Protein AF-K1PLL0-F1 (afdb_monomer)

InterPro domains:
  IPR035234 IgGFc-binding protein, N-terminal [PF17517] (2-179)

Solvent-accessible surface area (backbone atoms only — not comparable to full-atom values): 10569 Å² total; per-residue (Å²): 135,82,80,75,82,78,57,79,90,69,37,34,38,43,35,74,40,73,36,57,82,96,38,79,43,39,34,34,38,44,36,22,78,40,69,31,51,34,42,38,34,43,94,90,48,75,50,77,45,80,38,49,60,70,31,69,48,78,43,78,54,54,70,75,55,52,34,36,40,40,36,81,47,52,31,47,44,32,40,38,37,54,64,51,16,58,29,58,23,58,52,65,26,70,90,62,33,41,33,64,40,62,49,72,46,66,78,94,48,83,42,35,36,45,34,38,41,30,44,52,92,49,52,87,39,28,21,48,71,88,37,54,50,85,82,49,64,63,81,42,76,49,76,49,74,59,95,90,44,52,31,34,36,40,30,29,63,52,74,73,45,77,45,42,39,35,32,78,79,62,53,52,29,40,46,40,38,36,35,30,31,93,78,36,35,47,41,40,30,44,77,66,70,62,136

pLDDT: mean 92.26, std 8.93, range [39.53, 98.44]

Mean predicted aligned error: 4.04 Å

Secondary structure (DSSP, 8-state):
--PPPPPGGG-EEEEEEE--TT--SEEEEEEESSSEEEEEEETTEEEEEEEPTTEEEEEEPPSSSEEEEEEEEEEEEEEEE-SSS-EEEEPPPGGG-BSEEEEEPPTT-SEEEEEEEEEGGGGGGEEETTEEGGGS-EEEEEEEEETTEEEEEEEEEE-SSEEEEEETT---BEEEEEEEETTEEEEEEGGGS--

Structure (mmCIF, N/CA/C/O backbone):
data_AF-K1PLL0-F1
#
_entry.id   AF-K1PLL0-F1
#
loop_
_atom_site.group_PDB
_atom_site.id
_atom_site.type_symbol
_atom_site.label_atom_id
_atom_site.label_alt_id
_atom_site.label_comp_id
_atom_site.label_asym_id
_atom_site.label_entity_id
_atom_site.label_seq_id
_atom_site.pdbx_PDB_ins_code
_atom_site.Cartn_x
_atom_site.Cartn_y
_atom_site.Cartn_z
_atom_site.occupancy
_atom_site.B_iso_or_equiv
_atom_site.auth_seq_id
_atom_site.auth_comp_id
_atom_site.auth_asym_id
_atom_site.auth_atom_id
_atom_site.pdbx_PDB_model_num
ATOM 1 N N . MET A 1 1 ? -3.359 -18.302 3.551 1.00 51.09 1 MET A N 1
ATOM 2 C CA . MET A 1 1 ? -3.909 -17.529 2.417 1.00 51.09 1 MET A CA 1
ATOM 3 C C . MET A 1 1 ? -2.894 -17.582 1.287 1.00 51.09 1 MET A C 1
ATOM 5 O O . MET A 1 1 ? -1.717 -17.411 1.572 1.00 51.09 1 MET A O 1
ATOM 9 N N . VAL A 1 2 ? -3.304 -17.883 0.054 1.00 51.06 2 VAL A N 1
ATOM 10 C CA . VAL A 1 2 ? -2.404 -17.880 -1.112 1.00 51.06 2 VAL A CA 1
ATOM 11 C C . VAL A 1 2 ? -2.637 -16.570 -1.855 1.00 51.06 2 VAL A C 1
ATOM 13 O O . VAL A 1 2 ? -3.696 -16.399 -2.448 1.00 51.06 2 VAL A O 1
ATOM 16 N N . SER A 1 3 ? -1.688 -15.634 -1.794 1.00 55.72 3 SER A N 1
ATOM 17 C CA . SER A 1 3 ? -1.730 -14.437 -2.641 1.00 55.72 3 SER A CA 1
ATOM 18 C C . SER A 1 3 ? -1.252 -14.828 -4.035 1.00 55.72 3 SER A C 1
ATOM 20 O O . SER A 1 3 ? -0.115 -15.274 -4.190 1.00 55.72 3 SER A O 1
ATOM 22 N N . GLN A 1 4 ? -2.106 -14.685 -5.046 1.00 70.12 4 GLN A N 1
ATOM 23 C CA . GLN A 1 4 ? -1.700 -14.860 -6.441 1.00 70.12 4 GLN A CA 1
ATOM 24 C C . GLN A 1 4 ? -1.120 -13.552 -6.982 1.00 70.12 4 GLN A C 1
ATOM 26 O O . GLN A 1 4 ? -1.553 -12.465 -6.599 1.00 70.12 4 GLN A O 1
ATOM 31 N N . LEU A 1 5 ? -0.125 -13.653 -7.865 1.00 83.12 5 LEU A N 1
ATOM 32 C CA . LEU A 1 5 ? 0.350 -12.494 -8.613 1.00 83.12 5 LEU A CA 1
ATOM 33 C C . LEU A 1 5 ? -0.717 -12.106 -9.645 1.00 83.12 5 LEU A C 1
ATOM 35 O O . LEU A 1 5 ? -1.241 -12.999 -10.318 1.00 83.12 5 LEU A O 1
ATOM 39 N N . PRO A 1 6 ? -1.037 -10.809 -9.798 1.00 84.81 6 PRO A N 1
ATOM 40 C CA . PRO A 1 6 ? -1.990 -10.386 -10.810 1.00 84.81 6 PRO A CA 1
ATOM 41 C C . PRO A 1 6 ? -1.483 -10.756 -12.217 1.00 84.81 6 PRO A C 1
ATOM 43 O O . PRO A 1 6 ? -0.275 -10.723 -12.469 1.00 84.81 6 PRO A O 1
ATOM 46 N N . PRO A 1 7 ? -2.371 -11.092 -13.164 1.00 88.81 7 PRO A N 1
ATOM 47 C CA . PRO A 1 7 ? -2.004 -11.194 -14.571 1.00 88.81 7 PRO A CA 1
ATOM 48 C C . PRO A 1 7 ? -1.527 -9.840 -15.130 1.00 88.81 7 PRO A C 1
ATOM 50 O O . PRO A 1 7 ? -1.892 -8.775 -14.635 1.00 88.81 7 PRO A O 1
ATOM 53 N N . ILE A 1 8 ? -0.736 -9.869 -16.211 1.00 89.19 8 ILE A N 1
ATOM 54 C CA . ILE A 1 8 ? -0.123 -8.668 -16.822 1.00 89.19 8 ILE A CA 1
ATOM 55 C C . ILE A 1 8 ? -1.163 -7.601 -17.199 1.00 89.19 8 ILE A C 1
ATOM 57 O O . ILE A 1 8 ? -0.888 -6.409 -17.098 1.00 89.19 8 ILE A O 1
ATOM 61 N N . ASN A 1 9 ? -2.363 -8.007 -17.621 1.00 89.56 9 ASN A N 1
ATOM 62 C CA . ASN A 1 9 ? -3.446 -7.084 -17.981 1.00 89.56 9 ASN A CA 1
ATOM 63 C C . ASN A 1 9 ? -4.037 -6.324 -16.780 1.00 89.56 9 ASN A C 1
ATOM 65 O O . ASN A 1 9 ? -4.780 -5.372 -16.990 1.00 89.56 9 ASN A O 1
ATOM 69 N N . GLN A 1 10 ? -3.720 -6.735 -15.552 1.00 89.75 10 GLN A N 1
ATOM 70 C CA . GLN A 1 10 ? -4.094 -6.031 -14.331 1.00 89.75 10 GLN A CA 1
ATOM 71 C C . GLN A 1 10 ? -2.968 -5.142 -13.800 1.00 89.75 10 GLN A C 1
ATOM 73 O O . GLN A 1 10 ? -3.205 -4.400 -12.855 1.00 89.75 10 GLN A O 1
ATOM 78 N N . PHE A 1 11 ? -1.757 -5.182 -14.364 1.00 95.00 11 PHE A N 1
ATOM 79 C CA . PHE A 1 11 ? -0.679 -4.281 -13.951 1.00 95.00 11 PHE A CA 1
ATOM 80 C C . PHE A 1 11 ? -1.080 -2.818 -14.167 1.00 95.00 11 PHE A C 1
ATOM 82 O O . PHE A 1 11 ? -1.823 -2.492 -15.091 1.00 95.00 11 PHE A O 1
ATOM 89 N N . ASP A 1 12 ? -0.552 -1.931 -13.331 1.00 96.94 12 ASP A N 1
ATOM 90 C CA . ASP A 1 12 ? -0.847 -0.503 -13.378 1.00 96.94 12 ASP A CA 1
ATOM 91 C C . ASP A 1 12 ? 0.407 0.325 -13.695 1.00 96.94 12 ASP A C 1
ATOM 93 O O . ASP A 1 12 ? 1.540 -0.161 -13.717 1.00 96.94 12 ASP A O 1
ATOM 97 N N . HIS A 1 13 ? 0.190 1.606 -13.954 1.00 97.62 13 HIS A N 1
ATOM 98 C CA . HIS A 1 13 ? 1.210 2.588 -14.278 1.00 97.62 13 HIS A CA 1
ATOM 99 C C . HIS A 1 13 ? 1.650 3.403 -13.072 1.00 97.62 13 HIS A C 1
ATOM 101 O O . HIS A 1 13 ? 2.743 3.973 -13.097 1.00 97.62 13 HIS A O 1
ATOM 107 N N . LYS A 1 14 ? 0.782 3.536 -12.062 1.00 98.25 14 LYS A N 1
ATOM 108 C CA . LYS A 1 14 ? 0.956 4.478 -10.957 1.00 98.25 14 LYS A CA 1
ATOM 109 C C . LYS A 1 14 ? 0.692 3.800 -9.622 1.00 98.25 14 LYS A C 1
ATOM 111 O O . LYS A 1 14 ? -0.361 3.205 -9.417 1.00 98.25 14 LYS A O 1
ATOM 116 N N . TYR A 1 15 ? 1.632 3.974 -8.704 1.00 97.81 15 TYR A N 1
ATOM 117 C CA . TYR A 1 15 ? 1.591 3.368 -7.379 1.00 97.81 15 TYR A CA 1
ATOM 118 C C . TYR A 1 15 ? 1.931 4.400 -6.315 1.00 97.81 15 TYR A C 1
ATOM 120 O O . TYR A 1 15 ? 2.818 5.237 -6.512 1.00 97.81 15 TYR A O 1
ATOM 128 N N . ILE A 1 16 ? 1.252 4.294 -5.177 1.00 97.12 16 ILE A N 1
ATOM 129 C CA . ILE A 1 16 ? 1.629 4.945 -3.925 1.00 97.12 16 ILE A CA 1
ATOM 130 C C . ILE A 1 16 ? 2.024 3.821 -2.977 1.00 97.12 16 ILE A C 1
ATOM 132 O O . ILE A 1 16 ? 1.225 2.935 -2.693 1.00 97.12 16 ILE A O 1
ATOM 136 N N . ILE A 1 17 ? 3.265 3.841 -2.515 1.00 95.50 17 ILE A N 1
ATOM 137 C CA . ILE A 1 17 ? 3.821 2.803 -1.656 1.00 95.50 17 ILE A CA 1
ATOM 138 C C . ILE A 1 17 ? 4.035 3.430 -0.279 1.00 95.50 17 ILE A C 1
ATOM 140 O O . ILE A 1 17 ? 4.857 4.346 -0.158 1.00 95.50 17 ILE A O 1
ATOM 144 N N . PRO A 1 18 ? 3.295 2.987 0.746 1.00 92.75 18 PRO A N 1
ATOM 145 C CA . PRO A 1 18 ? 3.467 3.486 2.099 1.00 92.75 18 PRO A CA 1
ATOM 146 C C . PRO A 1 18 ? 4.780 2.974 2.696 1.00 92.75 18 PRO A C 1
ATOM 148 O O . PRO A 1 18 ? 5.283 1.920 2.298 1.00 92.75 18 PRO A O 1
ATOM 151 N N . SER A 1 19 ? 5.312 3.675 3.696 1.00 88.12 19 SER A N 1
ATOM 152 C CA . SER A 1 19 ? 6.291 3.055 4.582 1.00 88.12 19 SER A CA 1
ATOM 153 C C . SER A 1 19 ? 5.605 1.945 5.388 1.00 88.12 19 SER A C 1
ATOM 155 O O . SER A 1 19 ? 4.528 2.124 5.965 1.00 88.12 19 SER A O 1
ATOM 157 N N . PHE A 1 20 ? 6.218 0.763 5.431 1.00 88.50 20 PHE A N 1
ATOM 158 C CA . PHE A 1 20 ? 5.765 -0.280 6.345 1.00 88.50 20 PHE A CA 1
ATOM 159 C C . PHE A 1 20 ? 6.220 0.104 7.754 1.00 88.50 20 PHE A C 1
ATOM 161 O O . PHE A 1 20 ? 7.396 0.001 8.093 1.00 88.50 20 PHE A O 1
ATOM 168 N N . TYR A 1 21 ? 5.287 0.610 8.561 1.00 89.06 21 TYR A N 1
ATOM 169 C CA . TYR A 1 21 ? 5.546 1.087 9.919 1.00 89.06 21 TYR A CA 1
ATOM 170 C C . TYR A 1 21 ? 6.345 0.063 10.737 1.00 89.06 21 TYR A C 1
ATOM 172 O O . TYR A 1 21 ? 6.023 -1.126 10.728 1.00 89.06 21 TYR A O 1
ATOM 180 N N . LYS A 1 22 ? 7.383 0.547 11.435 1.00 86.19 22 LYS A N 1
ATOM 181 C CA . LYS A 1 22 ? 8.374 -0.234 12.204 1.00 86.19 22 LYS A CA 1
ATOM 182 C C . LYS A 1 22 ? 9.219 -1.232 11.404 1.00 86.19 22 LYS A C 1
ATOM 184 O O . LYS A 1 22 ? 10.077 -1.879 12.000 1.00 86.19 22 LYS A O 1
ATOM 189 N N . ASN A 1 23 ? 9.066 -1.307 10.083 1.00 83.19 23 ASN A N 1
ATOM 190 C CA . ASN A 1 23 ? 9.973 -2.067 9.238 1.00 83.19 23 ASN A CA 1
ATOM 191 C C . ASN A 1 23 ? 11.085 -1.178 8.676 1.00 83.19 23 ASN A C 1
ATOM 193 O O . ASN A 1 23 ? 10.850 -0.268 7.882 1.00 83.19 23 ASN A O 1
ATOM 197 N N . THR A 1 24 ? 12.318 -1.459 9.088 1.00 79.44 24 THR A N 1
ATOM 198 C CA . THR A 1 24 ? 13.510 -0.668 8.747 1.00 79.44 24 THR A CA 1
ATOM 199 C C . THR A 1 24 ? 14.251 -1.201 7.523 1.00 79.44 24 THR A C 1
ATOM 201 O O . THR A 1 24 ? 14.993 -0.455 6.890 1.00 79.44 24 THR A O 1
ATOM 204 N N . ALA A 1 25 ? 14.024 -2.464 7.156 1.00 81.88 25 ALA A N 1
ATOM 205 C CA . ALA A 1 25 ? 14.611 -3.105 5.985 1.00 81.88 25 ALA A CA 1
ATOM 206 C C . ALA A 1 25 ? 13.502 -3.466 4.993 1.00 81.88 25 ALA A C 1
ATOM 208 O O . ALA A 1 25 ? 12.957 -4.571 5.034 1.00 81.88 25 ALA A O 1
ATOM 209 N N . THR A 1 26 ? 13.157 -2.507 4.132 1.00 88.44 26 THR A N 1
ATOM 210 C CA . THR A 1 26 ? 12.108 -2.662 3.121 1.00 88.44 26 THR A CA 1
ATOM 211 C C . THR A 1 26 ? 12.619 -2.222 1.754 1.00 88.44 26 THR A C 1
ATOM 213 O O . THR A 1 26 ? 13.209 -1.149 1.612 1.00 88.44 26 THR A O 1
ATOM 216 N N . PHE A 1 27 ? 12.349 -3.025 0.729 1.00 92.75 27 PHE A N 1
ATOM 217 C CA . PHE A 1 27 ? 12.545 -2.630 -0.663 1.00 92.75 27 PHE A CA 1
ATOM 218 C C . PHE A 1 27 ? 11.315 -2.976 -1.495 1.00 92.75 27 PHE A C 1
ATOM 220 O O . PHE A 1 27 ? 10.494 -3.811 -1.118 1.00 92.75 27 PHE A O 1
ATOM 227 N N . ILE A 1 28 ? 11.197 -2.332 -2.649 1.00 95.06 28 ILE A N 1
ATOM 228 C CA . ILE A 1 28 ? 10.238 -2.702 -3.685 1.00 95.06 28 ILE A CA 1
ATOM 229 C C . ILE A 1 28 ? 10.969 -3.323 -4.860 1.00 95.06 28 ILE A C 1
ATOM 231 O O . ILE A 1 28 ? 12.082 -2.920 -5.192 1.00 95.06 28 ILE A O 1
ATOM 235 N N . GLN A 1 29 ? 10.320 -4.273 -5.511 1.00 96.19 29 GLN A N 1
ATOM 236 C CA . GLN A 1 29 ? 10.727 -4.772 -6.811 1.00 96.19 29 GLN A CA 1
ATOM 237 C C . GLN A 1 29 ? 9.727 -4.269 -7.842 1.00 96.19 29 GLN A C 1
ATOM 239 O O . GLN A 1 29 ? 8.527 -4.529 -7.729 1.00 96.19 29 GLN A O 1
ATOM 244 N N . VAL A 1 30 ? 10.227 -3.544 -8.838 1.00 97.44 30 VAL A N 1
ATOM 245 C CA . VAL A 1 30 ? 9.443 -3.106 -9.993 1.00 97.44 30 VAL A CA 1
ATOM 246 C C . VAL A 1 30 ? 9.772 -4.033 -11.151 1.00 97.44 30 VAL A C 1
ATOM 248 O O . VAL A 1 30 ? 10.919 -4.061 -11.594 1.00 97.44 30 VAL A O 1
ATOM 251 N N . LEU A 1 31 ? 8.784 -4.790 -11.622 1.00 97.19 31 LEU A N 1
ATOM 252 C CA . LEU A 1 31 ? 8.905 -5.712 -12.749 1.00 97.19 31 LEU A CA 1
ATOM 253 C C . LEU A 1 31 ? 8.174 -5.143 -13.961 1.00 97.19 31 LEU A C 1
ATOM 255 O O . LEU A 1 31 ? 6.992 -4.809 -13.876 1.00 97.19 31 LEU A O 1
ATOM 259 N N . SER A 1 32 ? 8.860 -5.074 -15.099 1.00 97.38 32 SER A N 1
ATOM 260 C CA . SER A 1 32 ? 8.279 -4.599 -16.351 1.00 97.38 32 SER A CA 1
ATOM 261 C C . SER A 1 32 ? 8.177 -5.733 -17.374 1.00 97.38 32 SER A C 1
ATOM 263 O O . SER A 1 32 ? 9.199 -6.266 -17.803 1.00 97.38 32 SER A O 1
ATOM 265 N N . PRO A 1 33 ? 6.969 -6.097 -17.836 1.00 96.00 33 PRO A N 1
ATOM 266 C CA . PRO A 1 33 ? 6.798 -7.064 -18.919 1.00 96.00 33 PRO A CA 1
ATOM 267 C C . PRO A 1 33 ? 7.139 -6.482 -20.300 1.00 96.00 33 PRO A C 1
ATOM 269 O O . PRO A 1 33 ? 7.129 -7.220 -21.276 1.00 96.00 33 PRO A O 1
ATOM 272 N N . PHE A 1 34 ? 7.445 -5.183 -20.393 1.00 96.56 34 PHE A N 1
ATOM 273 C CA . PHE A 1 34 ? 7.752 -4.458 -21.630 1.00 96.56 34 PHE A CA 1
ATOM 274 C C . PHE A 1 34 ? 9.004 -3.588 -21.464 1.00 96.56 34 PHE A C 1
ATOM 276 O O . PHE A 1 34 ? 9.395 -3.279 -20.340 1.00 96.56 34 PHE A O 1
ATOM 283 N N . ASN A 1 35 ? 9.578 -3.111 -22.571 1.00 97.94 35 ASN A N 1
ATOM 284 C CA . ASN A 1 35 ? 10.502 -1.975 -22.513 1.00 97.94 35 ASN A CA 1
ATOM 285 C C . ASN A 1 35 ? 9.762 -0.746 -21.967 1.00 97.94 35 ASN A C 1
ATOM 287 O O . ASN A 1 35 ? 8.679 -0.411 -22.460 1.00 97.94 35 ASN A O 1
ATOM 291 N N . ASN A 1 36 ? 10.314 -0.105 -20.938 1.00 97.81 36 ASN A N 1
ATOM 292 C CA . ASN A 1 36 ? 9.574 0.868 -20.146 1.00 97.81 36 ASN A CA 1
ATOM 293 C C . ASN A 1 36 ? 10.489 1.886 -19.466 1.00 97.81 36 ASN A C 1
ATOM 295 O O . ASN A 1 36 ? 11.536 1.527 -18.927 1.00 97.81 36 ASN A O 1
ATOM 299 N N . ASN A 1 37 ? 10.061 3.146 -19.433 1.00 98.12 37 ASN A N 1
ATOM 300 C CA . ASN A 1 37 ? 10.675 4.139 -18.564 1.00 98.12 37 ASN A CA 1
ATOM 301 C C . ASN A 1 37 ? 9.868 4.218 -17.274 1.00 98.12 37 ASN A C 1
ATOM 303 O O . ASN A 1 37 ? 8.650 4.396 -17.288 1.00 98.12 37 ASN A O 1
ATOM 307 N N . VAL A 1 38 ? 10.562 4.091 -16.150 1.00 98.06 38 VAL A N 1
ATOM 308 C CA . VAL A 1 38 ? 9.971 4.129 -14.817 1.00 98.06 38 VAL A CA 1
ATOM 309 C C . VAL A 1 38 ? 10.611 5.265 -14.038 1.00 98.06 38 VAL A C 1
ATOM 311 O O . VAL A 1 38 ? 11.832 5.352 -13.936 1.00 98.06 38 VAL A O 1
ATOM 314 N N . SER A 1 39 ? 9.793 6.136 -13.458 1.00 97.38 39 SER A N 1
ATOM 315 C CA . SER A 1 39 ? 10.242 7.117 -12.476 1.00 97.38 39 SER A CA 1
ATOM 316 C C . SER A 1 39 ? 9.786 6.693 -11.088 1.00 97.38 39 SER A C 1
ATOM 318 O O . SER A 1 39 ? 8.588 6.504 -10.865 1.00 97.38 39 SER A O 1
ATOM 320 N N . ILE A 1 40 ? 10.728 6.594 -10.161 1.00 95.50 40 ILE A N 1
ATOM 321 C CA . ILE A 1 40 ? 10.473 6.369 -8.746 1.00 95.50 40 ILE A CA 1
ATOM 322 C C . ILE A 1 40 ? 10.833 7.646 -8.004 1.00 95.50 40 ILE A C 1
ATOM 324 O O . ILE A 1 40 ? 11.958 8.125 -8.114 1.00 95.50 40 ILE A O 1
ATOM 328 N N . SER A 1 41 ? 9.884 8.208 -7.268 1.00 93.31 41 SER A N 1
ATOM 329 C CA . SER A 1 41 ? 10.104 9.403 -6.460 1.00 93.31 41 SER A CA 1
ATOM 330 C C . SER A 1 41 ? 9.862 9.108 -4.989 1.00 93.31 41 SER A C 1
ATOM 332 O O . SER A 1 41 ? 8.783 8.646 -4.614 1.00 93.31 41 SER A O 1
ATOM 334 N N . THR A 1 42 ? 10.859 9.417 -4.172 1.00 84.81 42 THR A N 1
ATOM 335 C CA . THR A 1 42 ? 10.725 9.628 -2.729 1.00 84.81 42 THR A CA 1
ATOM 336 C C . THR A 1 42 ? 10.691 11.137 -2.470 1.00 84.81 42 THR A C 1
ATOM 338 O O . THR A 1 42 ? 10.886 11.921 -3.398 1.00 84.81 42 THR A O 1
ATOM 341 N N . GLU A 1 43 ? 10.440 11.574 -1.235 1.00 74.00 43 GLU A N 1
ATOM 342 C CA . GLU A 1 43 ? 10.332 13.009 -0.901 1.00 74.00 43 GLU A CA 1
ATOM 343 C C . GLU A 1 43 ? 11.488 13.869 -1.414 1.00 74.00 43 GLU A C 1
ATOM 345 O O . GLU A 1 43 ? 11.261 14.976 -1.892 1.00 74.00 43 GLU A O 1
ATOM 350 N N . ASN A 1 44 ? 12.714 13.343 -1.370 1.00 76.12 44 ASN A N 1
ATOM 351 C CA . ASN A 1 44 ? 13.914 14.128 -1.653 1.00 76.12 44 ASN A CA 1
ATOM 352 C C . ASN A 1 44 ? 14.596 13.756 -2.971 1.00 76.12 44 ASN A C 1
ATOM 354 O O . ASN A 1 44 ? 15.543 14.428 -3.367 1.00 76.12 44 ASN A O 1
ATOM 358 N N . ASN A 1 45 ? 14.171 12.679 -3.640 1.00 86.69 45 ASN A N 1
ATOM 359 C CA . ASN A 1 45 ? 14.888 12.146 -4.793 1.00 86.69 45 ASN A CA 1
ATOM 360 C C . ASN A 1 45 ? 13.950 11.546 -5.835 1.00 86.69 45 ASN A C 1
ATOM 362 O O . ASN A 1 45 ? 12.977 10.866 -5.516 1.00 86.69 45 ASN A O 1
ATOM 366 N N . ILE A 1 46 ? 14.304 11.745 -7.104 1.00 92.12 46 ILE A N 1
ATOM 367 C CA . ILE A 1 46 ? 13.655 11.095 -8.240 1.00 92.12 46 ILE A CA 1
ATOM 368 C C . ILE A 1 46 ? 14.696 10.250 -8.961 1.00 92.12 46 ILE A C 1
ATOM 370 O O . ILE A 1 46 ? 15.651 10.771 -9.535 1.00 92.12 46 ILE A O 1
ATOM 374 N N . THR A 1 47 ? 14.475 8.945 -8.987 1.00 93.50 47 THR A N 1
ATOM 375 C CA . THR A 1 47 ? 15.247 7.994 -9.779 1.00 93.50 47 THR A CA 1
ATOM 376 C C . THR A 1 47 ? 14.481 7.683 -11.056 1.00 93.50 47 THR A C 1
ATOM 378 O O . THR A 1 47 ? 13.307 7.323 -11.016 1.00 93.50 47 THR A O 1
ATOM 381 N N . ARG A 1 48 ? 15.140 7.810 -12.208 1.00 96.31 48 ARG A N 1
ATOM 382 C CA . ARG A 1 48 ? 14.597 7.374 -13.499 1.00 96.31 48 ARG A CA 1
ATOM 383 C C . ARG A 1 48 ? 15.341 6.130 -13.948 1.00 96.31 48 ARG A C 1
ATOM 385 O O . ARG A 1 48 ? 16.568 6.112 -13.937 1.00 96.31 48 ARG A O 1
ATOM 392 N N . LEU A 1 49 ? 14.593 5.107 -14.328 1.00 95.44 49 LEU A N 1
ATOM 393 C CA . LEU A 1 49 ? 15.101 3.825 -14.783 1.00 95.44 49 LEU A CA 1
ATOM 394 C C . LEU A 1 49 ? 14.543 3.536 -16.169 1.00 95.44 49 LEU A C 1
ATOM 396 O O . LEU A 1 49 ? 13.376 3.808 -16.448 1.00 95.44 49 LEU A O 1
ATOM 400 N N . HIS A 1 50 ? 15.373 2.933 -17.005 1.00 97.69 50 HIS A N 1
ATOM 401 C CA . HIS A 1 50 ? 14.919 2.260 -18.208 1.00 97.69 50 HIS A CA 1
ATOM 402 C C . HIS A 1 50 ? 14.959 0.756 -17.936 1.00 97.69 50 HIS A C 1
ATOM 404 O O . HIS A 1 50 ? 16.033 0.212 -17.679 1.00 97.69 50 HIS A O 1
ATOM 410 N N . LEU A 1 51 ? 13.793 0.113 -17.936 1.00 97.50 51 LEU A N 1
ATOM 411 C CA . LEU A 1 51 ? 13.653 -1.331 -17.780 1.00 97.50 51 LEU A CA 1
ATOM 412 C C . LEU A 1 51 ? 13.445 -1.956 -19.153 1.00 97.50 51 LEU A C 1
ATOM 414 O O . LEU A 1 51 ? 12.558 -1.539 -19.900 1.00 97.50 51 LEU A O 1
ATOM 418 N N . ARG A 1 52 ? 14.247 -2.967 -19.473 1.00 97.44 52 ARG A N 1
ATOM 419 C CA . ARG A 1 52 ? 14.035 -3.814 -20.645 1.00 97.44 52 ARG A CA 1
ATOM 420 C C . ARG A 1 52 ? 12.847 -4.749 -20.416 1.00 97.44 52 ARG A C 1
ATOM 422 O O . ARG A 1 52 ? 12.383 -4.950 -19.295 1.00 97.44 52 ARG A O 1
ATOM 429 N N . GLU A 1 53 ? 12.352 -5.340 -21.494 1.00 95.75 53 GLU A N 1
ATOM 430 C CA . GLU A 1 53 ? 11.319 -6.370 -21.432 1.00 95.75 53 GLU A CA 1
ATOM 431 C C . GLU A 1 53 ? 11.705 -7.499 -20.460 1.00 95.75 53 GLU A C 1
ATOM 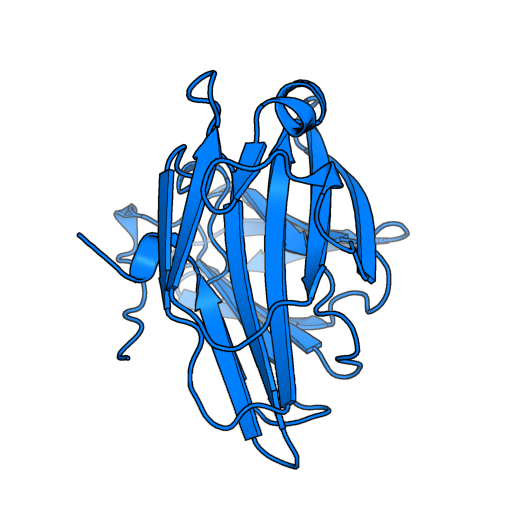433 O O . GLU A 1 53 ? 12.815 -8.029 -20.529 1.00 95.75 53 GLU A O 1
ATOM 438 N N . LYS A 1 54 ? 10.774 -7.870 -19.569 1.00 94.50 54 LYS A N 1
ATOM 439 C CA . LYS A 1 54 ? 10.930 -8.893 -18.515 1.00 94.50 54 LYS A CA 1
ATOM 440 C C . LYS A 1 54 ? 12.008 -8.564 -17.475 1.00 94.50 54 LYS A C 1
ATOM 442 O O . LYS A 1 54 ? 12.394 -9.431 -16.691 1.00 94.50 54 LYS A O 1
ATOM 447 N N . GLU A 1 55 ? 12.484 -7.323 -17.433 1.00 97.06 55 GLU A N 1
ATOM 448 C CA . GLU A 1 55 ? 13.441 -6.876 -16.431 1.00 97.06 55 GLU A CA 1
ATOM 449 C C . GLU A 1 55 ? 12.737 -6.454 -15.139 1.00 97.06 55 GLU A C 1
ATOM 451 O O . GLU A 1 55 ? 11.613 -5.943 -15.140 1.00 97.06 55 GLU A O 1
ATOM 456 N N . HIS A 1 56 ? 13.436 -6.636 -14.020 1.00 96.38 56 HIS A N 1
ATOM 457 C CA . HIS A 1 56 ? 13.049 -6.074 -12.739 1.00 96.38 56 HIS A CA 1
ATOM 458 C C . HIS A 1 56 ? 14.193 -5.273 -12.112 1.00 96.38 56 HIS A C 1
ATOM 460 O O . HIS A 1 56 ? 15.377 -5.460 -12.423 1.00 96.38 56 HIS A O 1
ATOM 466 N N . ARG A 1 57 ? 13.831 -4.369 -11.201 1.00 96.81 57 ARG A N 1
ATOM 467 C CA . ARG A 1 57 ? 14.776 -3.632 -10.359 1.00 96.81 57 ARG A CA 1
ATOM 468 C C . ARG A 1 57 ? 14.288 -3.567 -8.924 1.00 96.81 57 ARG A C 1
ATOM 470 O O . ARG A 1 57 ? 13.123 -3.254 -8.684 1.00 96.81 57 ARG A O 1
ATOM 477 N N . ASN A 1 58 ? 15.218 -3.803 -8.002 1.00 95.25 58 ASN A N 1
ATOM 478 C CA . ASN A 1 58 ? 15.005 -3.628 -6.573 1.00 95.25 58 ASN A CA 1
ATOM 479 C C . ASN A 1 58 ? 15.412 -2.217 -6.167 1.00 95.25 58 ASN A C 1
ATOM 481 O O . ASN A 1 58 ? 16.457 -1.718 -6.587 1.00 95.25 58 ASN A O 1
ATOM 485 N N . ILE A 1 59 ? 14.570 -1.575 -5.370 1.00 91.06 59 ILE A N 1
ATOM 486 C CA . ILE A 1 59 ? 14.740 -0.191 -4.945 1.00 91.06 59 ILE A CA 1
ATOM 487 C C . ILE A 1 59 ? 14.394 -0.119 -3.469 1.00 91.06 59 ILE A C 1
ATOM 489 O O . ILE A 1 59 ? 13.291 -0.487 -3.067 1.00 91.06 59 ILE A O 1
ATOM 493 N N . ASN A 1 60 ? 15.325 0.370 -2.659 1.00 88.62 60 ASN A N 1
ATOM 494 C CA . ASN A 1 60 ? 15.053 0.617 -1.249 1.00 88.62 60 ASN A CA 1
ATOM 495 C C . ASN A 1 60 ? 13.995 1.717 -1.127 1.00 88.62 60 ASN A C 1
ATOM 497 O O . ASN A 1 60 ? 14.114 2.769 -1.758 1.00 88.62 60 ASN A O 1
ATOM 501 N N . VAL A 1 61 ? 12.962 1.469 -0.326 1.00 84.31 61 VAL A N 1
ATOM 502 C CA . VAL A 1 61 ? 11.933 2.476 -0.046 1.00 84.31 61 VAL A CA 1
ATOM 503 C C . VAL A 1 61 ? 12.289 3.263 1.204 1.00 84.31 61 VAL A C 1
ATOM 505 O O . VAL A 1 61 ? 13.063 2.808 2.047 1.00 84.31 61 VAL A O 1
ATOM 508 N N . THR A 1 62 ? 11.719 4.459 1.326 1.00 78.94 62 THR A N 1
ATOM 509 C CA . THR A 1 62 ? 11.881 5.254 2.544 1.00 78.94 62 THR A CA 1
ATOM 510 C C . THR A 1 62 ? 11.212 4.574 3.743 1.00 78.94 62 THR A C 1
ATOM 512 O O . THR A 1 62 ? 10.120 4.015 3.633 1.00 78.94 62 THR A O 1
ATOM 515 N N . THR A 1 63 ? 11.860 4.645 4.905 1.00 77.50 63 THR A N 1
ATOM 516 C CA . THR A 1 63 ? 11.286 4.226 6.193 1.00 77.50 63 THR A CA 1
ATOM 517 C C . THR A 1 63 ? 10.376 5.300 6.793 1.00 77.50 63 THR A C 1
ATOM 519 O O . THR A 1 63 ? 9.581 5.008 7.684 1.00 77.50 63 THR A O 1
ATOM 522 N N . ASN A 1 64 ? 10.458 6.532 6.283 1.00 82.50 64 ASN A N 1
ATOM 523 C CA . ASN A 1 64 ? 9.613 7.653 6.665 1.00 82.50 64 ASN A CA 1
ATOM 524 C C . ASN A 1 64 ? 9.172 8.402 5.406 1.00 82.50 64 ASN A C 1
ATOM 526 O O . ASN A 1 64 ? 10.000 9.012 4.731 1.00 82.50 64 ASN A O 1
ATOM 530 N N . GLY A 1 65 ? 7.897 8.279 5.058 1.00 88.94 65 GLY A N 1
ATOM 531 C CA . GLY A 1 65 ? 7.313 8.893 3.876 1.00 88.94 65 GLY A CA 1
ATOM 532 C C . GLY A 1 65 ? 6.546 7.905 3.014 1.00 88.94 65 GLY A C 1
ATOM 533 O O . GLY A 1 65 ? 6.232 6.781 3.415 1.00 88.94 65 GLY A O 1
ATOM 534 N N . VAL A 1 66 ? 6.309 8.315 1.772 1.00 93.56 66 VAL A N 1
ATOM 535 C CA . VAL A 1 66 ? 5.778 7.446 0.718 1.00 93.56 66 VAL A CA 1
ATOM 536 C C . VAL A 1 66 ? 6.732 7.395 -0.466 1.00 93.56 66 VAL A C 1
ATOM 538 O O . VAL A 1 66 ? 7.439 8.356 -0.769 1.00 93.56 66 VAL A O 1
ATOM 541 N N . THR A 1 67 ? 6.729 6.270 -1.173 1.00 95.00 67 THR A N 1
ATOM 542 C CA . THR A 1 67 ? 7.408 6.128 -2.463 1.00 95.00 67 THR A CA 1
ATOM 543 C C . THR A 1 67 ? 6.363 6.094 -3.569 1.00 95.00 67 THR A C 1
ATOM 545 O O . THR A 1 67 ? 5.390 5.351 -3.489 1.00 95.00 67 THR A O 1
ATOM 548 N N . ILE A 1 68 ? 6.546 6.893 -4.614 1.00 96.50 68 ILE A N 1
ATOM 549 C CA . ILE A 1 68 ? 5.671 6.899 -5.787 1.00 96.50 68 ILE A CA 1
ATOM 550 C C . ILE A 1 68 ? 6.403 6.235 -6.944 1.00 96.50 68 ILE A C 1
ATOM 552 O O . ILE A 1 68 ? 7.541 6.591 -7.242 1.00 96.50 68 ILE A O 1
ATOM 556 N N . VAL A 1 69 ? 5.725 5.327 -7.640 1.00 97.44 69 VAL A N 1
ATOM 557 C CA . VAL A 1 69 ? 6.199 4.759 -8.908 1.00 97.44 69 VAL A CA 1
ATOM 558 C C . VAL A 1 69 ? 5.270 5.226 -10.019 1.00 97.44 69 VAL A C 1
ATOM 560 O O . VAL A 1 69 ? 4.049 5.144 -9.885 1.00 97.44 69 VAL A O 1
ATOM 563 N N . LYS A 1 70 ? 5.847 5.724 -11.113 1.00 98.00 70 LYS A N 1
ATOM 564 C CA . LYS A 1 70 ? 5.150 6.025 -12.370 1.00 98.00 70 LYS A CA 1
ATOM 565 C C . LYS A 1 70 ? 5.883 5.363 -13.524 1.00 98.00 70 LYS A C 1
ATOM 567 O O . LYS A 1 70 ? 7.110 5.294 -13.501 1.00 98.00 70 LYS A O 1
ATOM 572 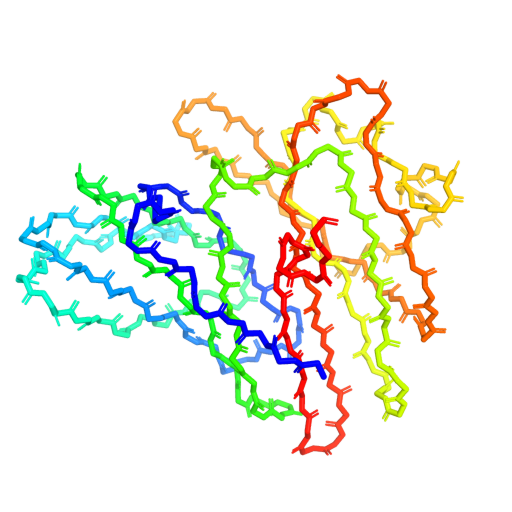N N . SER A 1 71 ? 5.148 4.922 -14.532 1.00 97.94 71 SER A N 1
ATOM 573 C CA . SER A 1 71 ? 5.715 4.234 -15.691 1.00 97.94 71 SER A CA 1
ATOM 574 C C . SER A 1 71 ? 4.928 4.502 -16.970 1.00 97.94 71 SER A C 1
ATOM 576 O O . SER A 1 71 ? 3.716 4.735 -16.925 1.00 97.94 71 SER A O 1
ATOM 578 N N . ASP A 1 72 ? 5.622 4.461 -18.107 1.00 97.94 72 ASP A N 1
ATOM 579 C CA . ASP A 1 72 ? 5.021 4.685 -19.429 1.00 97.94 72 ASP A CA 1
ATOM 580 C C . ASP A 1 72 ? 4.117 3.510 -19.836 1.00 97.94 72 ASP A C 1
ATOM 582 O O . ASP A 1 72 ? 3.062 3.699 -20.440 1.00 97.94 72 ASP A O 1
ATOM 586 N N . ARG A 1 73 ? 4.503 2.283 -19.466 1.00 97.31 73 ARG A N 1
ATOM 587 C CA . ARG A 1 73 ? 3.731 1.044 -19.673 1.00 97.31 73 ARG A CA 1
ATOM 588 C C . ARG A 1 73 ? 3.415 0.357 -18.338 1.00 97.31 73 ARG A C 1
ATOM 590 O O . ARG A 1 73 ? 4.138 0.606 -17.378 1.00 97.31 73 ARG A O 1
ATOM 597 N N . PRO A 1 74 ? 2.399 -0.523 -18.260 1.00 97.25 74 PRO A N 1
ATOM 598 C CA . PRO A 1 74 ? 2.075 -1.216 -17.015 1.00 97.25 74 PRO A CA 1
ATOM 599 C C . PRO A 1 74 ? 3.269 -1.995 -16.447 1.00 97.25 74 PRO A C 1
ATOM 601 O O . PRO A 1 74 ? 3.945 -2.719 -17.183 1.00 97.25 74 PRO A O 1
ATOM 604 N N . VAL A 1 75 ? 3.503 -1.869 -15.142 1.00 97.75 75 VAL A N 1
ATOM 605 C CA . VAL A 1 75 ? 4.506 -2.625 -14.368 1.00 97.75 75 VAL A CA 1
ATOM 606 C C . VAL A 1 75 ? 3.832 -3.313 -13.194 1.00 97.75 75 VAL A C 1
ATOM 608 O O . VAL A 1 75 ? 2.768 -2.879 -12.775 1.00 97.75 75 VAL A O 1
ATOM 611 N N . MET A 1 76 ? 4.450 -4.336 -12.614 1.00 96.75 76 MET A N 1
ATOM 612 C CA . MET A 1 76 ? 4.059 -4.865 -11.305 1.00 96.75 76 MET A CA 1
ATOM 613 C C . MET A 1 76 ? 4.991 -4.316 -10.232 1.00 96.75 76 MET A C 1
ATOM 615 O O . MET A 1 76 ? 6.202 -4.236 -10.447 1.00 96.75 76 MET A O 1
ATOM 619 N N . VAL A 1 77 ? 4.438 -3.988 -9.067 1.00 96.81 77 VAL A N 1
ATOM 620 C CA . VAL A 1 77 ? 5.220 -3.584 -7.897 1.00 96.81 77 VAL A CA 1
ATOM 621 C C . VAL A 1 77 ? 4.938 -4.543 -6.747 1.00 96.81 77 VAL A C 1
ATOM 623 O O . VAL A 1 77 ? 3.789 -4.757 -6.369 1.00 96.81 77 VAL A O 1
ATOM 626 N N . THR A 1 78 ? 5.995 -5.108 -6.171 1.00 95.50 78 THR A N 1
ATOM 627 C CA . THR A 1 78 ? 5.926 -5.933 -4.955 1.00 95.50 78 THR A CA 1
ATOM 628 C C . THR A 1 78 ? 6.797 -5.318 -3.870 1.00 95.50 78 THR A C 1
ATOM 630 O O . THR A 1 78 ? 7.925 -4.918 -4.153 1.00 95.50 78 THR A O 1
ATOM 633 N N . GLY A 1 79 ? 6.298 -5.251 -2.641 1.00 94.00 79 GLY A N 1
ATOM 634 C CA . GLY A 1 79 ? 7.048 -4.826 -1.463 1.00 94.00 79 GLY A CA 1
ATOM 635 C C . GLY A 1 79 ? 7.593 -6.027 -0.699 1.00 94.00 79 GLY A C 1
ATOM 636 O O . GLY A 1 79 ? 6.880 -7.011 -0.507 1.00 94.00 79 GLY A O 1
ATOM 637 N N . TYR A 1 80 ? 8.836 -5.923 -0.246 1.00 93.25 80 TYR A N 1
ATOM 638 C CA . TYR A 1 80 ? 9.516 -6.914 0.577 1.00 93.25 80 TYR A CA 1
ATOM 639 C C . TYR A 1 80 ? 9.969 -6.273 1.877 1.00 93.25 80 TYR A C 1
ATOM 641 O O . TYR A 1 80 ? 10.546 -5.186 1.849 1.00 93.25 80 TYR A O 1
ATOM 649 N N . SER A 1 81 ? 9.763 -6.960 2.995 1.00 90.56 81 SER A N 1
ATOM 650 C CA . SER A 1 81 ? 10.266 -6.542 4.302 1.00 90.56 81 SER A CA 1
ATOM 651 C C . SER A 1 81 ? 11.023 -7.673 4.983 1.00 90.56 81 SER A C 1
ATOM 653 O O . SER A 1 81 ? 10.659 -8.828 4.787 1.00 90.56 81 SER A O 1
ATOM 655 N N . PHE A 1 82 ? 12.063 -7.344 5.759 1.00 85.81 82 PHE A N 1
ATOM 656 C CA . PHE A 1 82 ? 12.947 -8.331 6.403 1.00 85.81 82 PHE A CA 1
ATOM 657 C C . PHE A 1 82 ? 13.246 -8.051 7.879 1.00 85.81 82 PHE A C 1
ATOM 659 O O . PHE A 1 82 ? 13.767 -8.926 8.561 1.00 85.81 82 PHE A O 1
ATOM 666 N N . SER A 1 83 ? 12.962 -6.849 8.389 1.00 80.00 83 SER A N 1
ATOM 667 C CA . SER A 1 83 ? 13.494 -6.411 9.691 1.00 80.00 83 SER A CA 1
ATOM 668 C C . SER A 1 83 ? 12.880 -7.115 10.900 1.00 80.00 83 SER A C 1
ATOM 670 O O . SER A 1 83 ? 13.604 -7.390 11.848 1.00 80.00 83 SER A O 1
ATOM 672 N N . ASN A 1 84 ? 11.577 -7.409 10.875 1.00 76.81 84 ASN A N 1
ATOM 673 C CA . ASN A 1 84 ? 10.868 -8.050 11.994 1.00 76.81 84 ASN A CA 1
ATOM 674 C C . ASN A 1 84 ? 10.291 -9.424 11.612 1.00 76.81 84 ASN A C 1
ATOM 676 O O . ASN A 1 84 ? 9.458 -9.955 12.327 1.00 76.81 84 ASN A O 1
ATOM 680 N N . GLY A 1 85 ? 10.696 -9.976 10.466 1.00 82.06 85 GLY A N 1
ATOM 681 C CA . GLY A 1 85 ? 10.100 -11.172 9.869 1.00 82.06 85 GLY A CA 1
ATOM 682 C C . GLY A 1 85 ? 9.908 -10.994 8.360 1.00 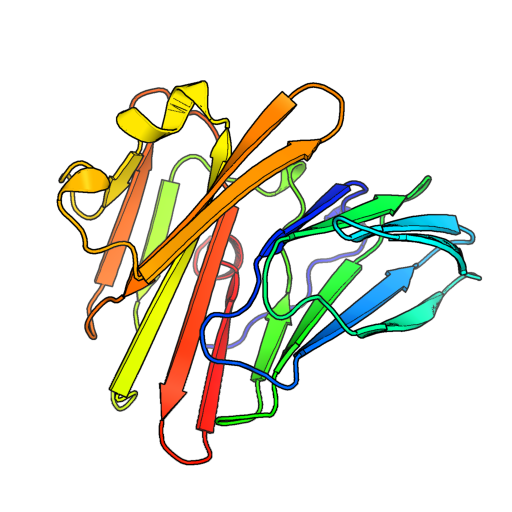82.06 85 GLY A C 1
ATOM 683 O O . GLY A 1 85 ? 9.382 -9.958 7.940 1.00 82.06 85 GLY A O 1
ATOM 684 N N . PRO A 1 86 ? 10.364 -11.945 7.524 1.00 88.50 86 PRO A N 1
ATOM 685 C CA . PRO A 1 86 ? 10.333 -11.778 6.082 1.00 88.50 86 PRO A CA 1
ATOM 686 C C . PRO A 1 86 ? 8.919 -11.948 5.526 1.00 88.50 86 PRO A C 1
ATOM 688 O O . PRO A 1 86 ? 8.280 -12.972 5.748 1.00 88.50 86 PRO A O 1
ATOM 691 N N . TYR A 1 87 ? 8.458 -10.989 4.729 1.00 91.12 87 TYR A N 1
ATOM 692 C CA . TYR A 1 87 ? 7.253 -11.159 3.919 1.00 91.12 87 TYR A CA 1
ATOM 693 C C . TYR A 1 87 ? 7.357 -10.412 2.593 1.00 91.12 87 TYR A C 1
ATOM 695 O O . TYR A 1 87 ? 8.142 -9.474 2.430 1.00 91.12 87 TYR A O 1
ATOM 703 N N . MET A 1 88 ? 6.523 -10.832 1.644 1.00 92.50 88 MET A N 1
ATOM 704 C CA . MET A 1 88 ? 6.310 -10.154 0.373 1.00 92.50 88 MET A CA 1
ATOM 705 C C . MET A 1 88 ? 4.819 -9.871 0.203 1.00 92.50 88 MET A C 1
ATOM 707 O O . MET A 1 88 ? 3.988 -10.725 0.499 1.00 92.50 88 MET A O 1
ATOM 711 N N . THR A 1 89 ? 4.487 -8.681 -0.289 1.00 92.19 89 THR A N 1
ATOM 712 C CA . THR A 1 89 ? 3.130 -8.320 -0.706 1.00 92.19 89 THR A CA 1
ATOM 713 C C . THR A 1 89 ? 3.157 -7.681 -2.085 1.00 92.19 89 THR A C 1
ATOM 715 O O . THR A 1 89 ? 4.071 -6.924 -2.418 1.00 92.19 89 THR A O 1
ATOM 718 N N . VAL A 1 90 ? 2.122 -7.928 -2.881 1.00 93.31 90 VAL A N 1
ATOM 719 C CA . VAL A 1 90 ? 1.837 -7.092 -4.050 1.00 93.31 90 VAL A CA 1
ATOM 720 C C . VAL A 1 90 ? 1.425 -5.705 -3.553 1.00 93.31 90 VAL A C 1
ATOM 722 O O . VAL A 1 90 ? 0.733 -5.592 -2.540 1.00 93.31 90 VAL A O 1
ATOM 725 N N . ILE A 1 91 ? 1.880 -4.651 -4.227 1.00 95.31 91 ILE A N 1
ATOM 726 C CA . ILE A 1 91 ? 1.398 -3.289 -3.996 1.00 95.31 91 ILE A CA 1
ATOM 727 C C . ILE A 1 91 ? 0.318 -3.007 -5.038 1.00 95.31 91 ILE A C 1
ATOM 729 O O . ILE A 1 91 ? 0.617 -3.090 -6.233 1.00 95.31 91 ILE A O 1
ATOM 733 N N . PRO A 1 92 ? -0.915 -2.671 -4.629 1.00 94.94 92 PRO A N 1
ATOM 734 C CA . PRO A 1 92 ? -1.964 -2.388 -5.586 1.00 94.94 92 PRO A CA 1
ATOM 735 C C . PRO A 1 92 ? -1.684 -1.073 -6.316 1.00 94.94 92 PRO A C 1
ATOM 737 O O . PRO A 1 92 ? -1.271 -0.078 -5.715 1.00 94.94 92 PRO A O 1
ATOM 740 N N . GLY A 1 93 ? -1.917 -1.076 -7.626 1.00 96.19 93 GLY A N 1
ATOM 741 C CA . GLY A 1 93 ? -1.957 0.150 -8.419 1.00 96.19 93 GLY A CA 1
ATOM 742 C C . GLY A 1 93 ? -3.184 0.986 -8.069 1.00 96.19 93 GLY A C 1
ATOM 743 O O . GLY A 1 93 ? -4.184 0.447 -7.598 1.00 96.19 93 GLY A O 1
ATOM 744 N N . ILE A 1 94 ? -3.141 2.297 -8.314 1.00 96.50 94 ILE A N 1
ATOM 745 C CA . ILE A 1 94 ? -4.277 3.180 -7.997 1.00 96.50 94 ILE A CA 1
ATOM 746 C C . ILE A 1 94 ? -5.570 2.796 -8.734 1.00 96.50 94 ILE A C 1
ATOM 748 O O . ILE A 1 94 ? -6.655 3.068 -8.233 1.00 96.50 94 ILE A O 1
ATOM 752 N N . ASN A 1 95 ? -5.469 2.162 -9.905 1.00 94.94 95 ASN A N 1
ATOM 753 C CA . ASN A 1 95 ? -6.614 1.688 -10.685 1.00 94.94 95 ASN A CA 1
ATOM 754 C C . ASN A 1 95 ? -7.133 0.320 -10.208 1.00 94.94 95 ASN A C 1
ATOM 756 O O . ASN A 1 95 ? -8.125 -0.174 -10.733 1.00 94.94 95 ASN A O 1
ATOM 760 N N . GLN A 1 96 ? -6.469 -0.298 -9.227 1.00 94.12 96 GLN A N 1
ATOM 761 C CA . GLN A 1 96 ? -6.906 -1.532 -8.565 1.00 94.12 96 GLN A CA 1
ATOM 762 C C . GLN A 1 96 ? -7.576 -1.264 -7.208 1.00 94.12 96 GLN A C 1
ATOM 764 O O . GLN A 1 96 ? -7.891 -2.199 -6.468 1.00 94.12 96 GLN A O 1
ATOM 769 N N . TYR A 1 97 ? -7.724 0.008 -6.840 1.00 96.56 97 TYR A N 1
ATOM 770 C CA . TYR A 1 97 ? -8.374 0.418 -5.604 1.00 96.56 97 TYR A CA 1
ATOM 771 C C . TYR A 1 97 ? -9.871 0.108 -5.669 1.00 96.56 97 TYR A C 1
ATOM 773 O O . TYR A 1 97 ? -10.486 0.205 -6.730 1.00 96.56 97 TYR A O 1
ATOM 781 N N . LEU A 1 98 ? -10.445 -0.253 -4.525 1.00 97.12 98 LEU A N 1
ATOM 782 C CA . LEU A 1 98 ? -11.859 -0.583 -4.363 1.00 97.12 98 LEU A CA 1
ATOM 783 C C . LEU A 1 98 ? -12.478 0.361 -3.334 1.00 97.12 98 LEU A C 1
ATOM 785 O O . LEU A 1 98 ? -11.778 0.967 -2.524 1.00 97.12 98 LEU A O 1
ATOM 789 N N . ASP A 1 99 ? -13.793 0.496 -3.362 1.00 97.81 99 ASP A N 1
ATOM 790 C CA . ASP A 1 99 ? -14.567 1.243 -2.369 1.00 97.81 99 ASP A CA 1
ATOM 791 C C . ASP A 1 99 ? -15.015 0.371 -1.182 1.00 97.81 99 ASP A C 1
ATOM 793 O O . ASP A 1 99 ? -15.493 0.897 -0.176 1.00 97.81 99 ASP A O 1
ATOM 797 N N . TYR A 1 100 ? -14.815 -0.948 -1.273 1.00 97.56 100 TYR A N 1
ATOM 798 C CA . TYR A 1 100 ? -15.131 -1.936 -0.248 1.00 97.56 100 TYR A CA 1
ATOM 799 C C . TYR A 1 100 ? -14.035 -3.003 -0.141 1.00 97.56 100 TYR A C 1
ATOM 801 O O . TYR A 1 100 ? -13.573 -3.560 -1.136 1.00 97.56 100 TYR A O 1
ATOM 809 N N . TYR A 1 101 ? -13.675 -3.346 1.093 1.00 97.19 101 TYR A N 1
ATOM 810 C CA . TYR A 1 101 ? -12.778 -4.443 1.427 1.00 97.19 101 TYR A CA 1
ATOM 811 C C . TYR A 1 101 ? -13.323 -5.246 2.600 1.00 97.19 101 TYR A C 1
ATOM 813 O O . TYR A 1 101 ? -13.841 -4.690 3.570 1.00 97.19 101 TYR A O 1
ATOM 821 N N . LYS A 1 102 ? -13.094 -6.558 2.566 1.00 95.75 102 LYS A N 1
ATOM 822 C CA . LYS A 1 102 ? -13.264 -7.444 3.717 1.00 95.75 102 LYS A CA 1
ATOM 823 C C . LYS A 1 102 ? -12.004 -8.278 3.887 1.00 95.75 102 LYS A C 1
ATOM 825 O O . LYS A 1 102 ? -11.622 -9.025 2.991 1.00 95.75 102 LYS A O 1
ATOM 830 N N . VAL A 1 103 ? -11.352 -8.134 5.033 1.00 95.31 103 VAL A N 1
ATOM 831 C CA . VAL A 1 103 ? -10.065 -8.772 5.331 1.00 95.31 103 VAL A CA 1
ATOM 832 C C . VAL A 1 103 ? -10.126 -9.492 6.668 1.00 95.31 103 VAL A C 1
ATOM 834 O O . VAL A 1 103 ? -10.883 -9.107 7.557 1.00 95.31 103 VAL A O 1
ATOM 837 N N . VAL A 1 104 ? -9.323 -10.542 6.813 1.00 94.25 104 VAL A N 1
ATOM 838 C CA . VAL A 1 104 ? -9.156 -11.271 8.074 1.00 94.25 104 VAL A CA 1
ATOM 839 C C . VAL A 1 104 ? -7.709 -11.129 8.509 1.00 94.25 104 VAL A C 1
ATOM 841 O O . VAL A 1 104 ? -6.797 -11.458 7.750 1.00 94.25 104 VAL A O 1
ATOM 844 N N . ILE A 1 105 ? -7.505 -10.626 9.722 1.00 94.94 105 ILE A N 1
ATOM 845 C CA . ILE A 1 105 ? -6.182 -10.495 10.325 1.00 94.94 105 ILE A CA 1
ATOM 846 C C . ILE A 1 105 ? -5.764 -11.860 10.886 1.00 94.94 105 ILE A C 1
ATOM 848 O O . ILE A 1 105 ? -6.500 -12.417 11.706 1.00 94.94 105 ILE A O 1
ATOM 852 N N . PRO A 1 106 ? -4.616 -12.421 10.456 1.00 91.62 106 PRO A N 1
ATOM 853 C CA . PRO A 1 106 ? -4.123 -13.693 10.963 1.00 91.62 106 PRO A CA 1
ATOM 854 C C . PRO A 1 106 ? -3.964 -13.715 12.486 1.00 91.62 106 PRO A C 1
ATOM 856 O O . PRO A 1 106 ? -3.615 -12.720 13.123 1.00 91.62 106 PRO A O 1
ATOM 859 N N . ASN A 1 107 ? -4.185 -14.895 13.061 1.00 86.69 107 ASN A N 1
ATOM 860 C CA . ASN A 1 107 ? -3.892 -15.153 14.465 1.00 86.69 107 ASN A CA 1
ATOM 861 C C . ASN A 1 107 ? -2.372 -15.180 14.707 1.00 86.69 107 ASN A C 1
ATOM 863 O O .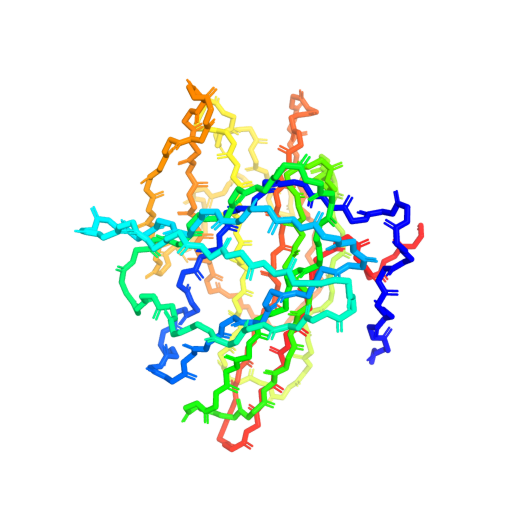 ASN A 1 107 ? -1.587 -15.329 13.777 1.00 86.69 107 ASN A O 1
ATOM 867 N N . ASP A 1 108 ? -1.975 -15.065 15.973 1.00 88.38 108 ASP A N 1
ATOM 868 C CA . ASP A 1 108 ? -0.602 -15.271 16.464 1.00 88.38 108 ASP A CA 1
ATOM 869 C C . ASP A 1 108 ? 0.439 -14.197 16.107 1.00 88.38 108 ASP A C 1
ATOM 871 O O . ASP A 1 108 ? 1.607 -14.353 16.465 1.00 88.38 108 ASP A O 1
ATOM 875 N N . TYR A 1 109 ? 0.029 -13.082 15.493 1.00 92.06 109 TYR A N 1
ATOM 876 C CA . TYR A 1 109 ? 0.878 -11.904 15.280 1.00 92.06 109 TYR A CA 1
ATOM 877 C C . TYR A 1 109 ? 0.603 -10.815 16.326 1.00 92.06 109 TYR A C 1
ATOM 879 O O . TYR A 1 109 ? -0.551 -10.440 16.557 1.00 92.06 109 TYR A O 1
ATOM 887 N N . SER A 1 110 ? 1.662 -10.302 16.962 1.00 90.75 110 SER A N 1
ATOM 888 C CA . SER A 1 110 ? 1.578 -9.294 18.033 1.00 90.75 110 SER A CA 1
ATOM 889 C C . SER A 1 110 ? 1.301 -7.886 17.512 1.00 90.75 110 SER A C 1
ATOM 891 O O . SER A 1 110 ? 0.743 -7.047 18.224 1.00 90.75 110 SER A O 1
ATOM 893 N N . ASP A 1 111 ? 1.690 -7.619 16.268 1.00 93.38 111 ASP A N 1
ATOM 894 C CA . ASP A 1 111 ? 1.564 -6.323 15.627 1.00 93.38 111 ASP A CA 1
ATOM 895 C C . ASP A 1 111 ? 0.912 -6.487 14.261 1.00 93.38 111 ASP A C 1
ATOM 897 O O . ASP A 1 111 ? 1.487 -7.090 13.361 1.00 93.38 111 ASP A O 1
ATOM 901 N N . ASN A 1 112 ? -0.294 -5.937 14.111 1.00 95.19 112 ASN A N 1
ATOM 902 C CA . ASN A 1 112 ? -1.077 -6.006 12.883 1.00 95.19 112 ASN A CA 1
ATOM 903 C C . ASN A 1 112 ? -1.484 -4.604 12.453 1.00 95.19 112 ASN A C 1
ATOM 905 O O . ASN A 1 112 ? -1.846 -3.768 13.290 1.00 95.19 112 ASN A O 1
ATOM 909 N N . TYR A 1 113 ? -1.444 -4.362 11.149 1.00 96.19 113 TYR A N 1
ATOM 910 C CA . TYR A 1 113 ? -1.645 -3.047 10.574 1.00 96.19 113 TYR A CA 1
ATOM 911 C C . TYR A 1 113 ? -2.526 -3.096 9.329 1.00 96.19 113 TYR A C 1
ATOM 913 O O . TYR A 1 113 ? -2.338 -3.923 8.436 1.00 96.19 113 TYR A O 1
ATOM 921 N N . LEU A 1 114 ? -3.449 -2.141 9.257 1.00 97.44 114 LEU A N 1
ATOM 922 C CA . LEU A 1 114 ? -4.165 -1.775 8.041 1.00 97.44 114 LEU A CA 1
ATOM 923 C C . LEU A 1 114 ? -3.539 -0.490 7.506 1.00 97.44 114 LEU A C 1
ATOM 925 O O . LEU A 1 114 ? -3.561 0.532 8.191 1.00 97.44 114 LEU A O 1
ATOM 929 N N . CYS A 1 115 ? -2.978 -0.525 6.302 1.00 97.00 115 CYS A N 1
ATOM 930 C CA . CYS A 1 115 ? -2.483 0.658 5.616 1.00 97.00 115 CYS A CA 1
ATOM 931 C C . CYS A 1 115 ? -3.448 1.063 4.505 1.00 97.00 115 CYS A C 1
ATOM 933 O O . CYS A 1 115 ? -3.638 0.339 3.528 1.00 97.00 115 CYS A O 1
ATOM 935 N N . VAL A 1 116 ? -4.056 2.227 4.687 1.00 98.00 116 VAL A N 1
ATOM 936 C CA . VAL A 1 116 ? -5.061 2.815 3.811 1.00 98.00 116 VAL A CA 1
ATOM 937 C C 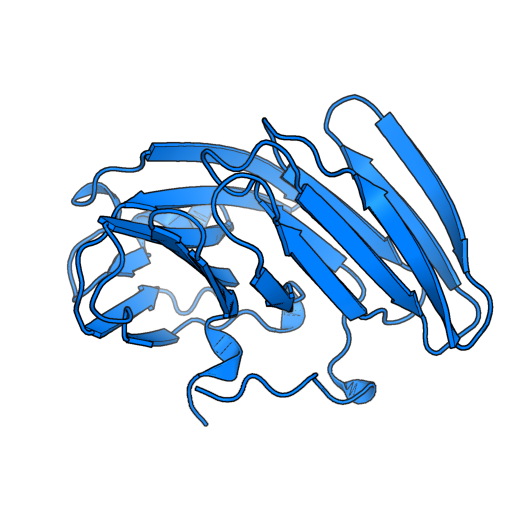. VAL A 1 116 ? -4.420 3.921 2.988 1.00 98.00 116 VAL A C 1
ATOM 939 O O . VAL A 1 116 ? -3.730 4.781 3.536 1.00 98.00 116 VAL A O 1
ATOM 942 N N . ILE A 1 117 ? -4.705 3.942 1.689 1.00 98.31 117 ILE A N 1
ATOM 943 C CA . ILE A 1 117 ? -4.299 5.000 0.762 1.00 98.31 117 ILE A CA 1
ATOM 944 C C . ILE A 1 117 ? -5.554 5.546 0.087 1.00 98.31 117 ILE A C 1
ATOM 946 O O . ILE A 1 117 ? -6.120 4.897 -0.786 1.00 98.31 117 ILE A O 1
ATOM 950 N N . ILE A 1 118 ? -5.995 6.740 0.461 1.00 98.38 118 ILE A N 1
ATOM 951 C CA . ILE A 1 118 ? -7.283 7.289 0.023 1.00 98.38 118 ILE A CA 1
ATOM 952 C C . ILE A 1 118 ? -7.125 8.736 -0.444 1.00 98.38 118 ILE A C 1
ATOM 954 O O . ILE A 1 118 ? -6.323 9.479 0.123 1.00 98.38 118 ILE A O 1
ATOM 958 N N . PRO A 1 119 ? -7.870 9.187 -1.462 1.00 98.25 119 PRO A N 1
ATOM 959 C CA . PRO A 1 119 ? -7.963 10.602 -1.795 1.00 98.25 119 PRO A CA 1
ATOM 960 C C . PRO A 1 119 ? -8.288 11.456 -0.571 1.00 98.25 119 PRO A C 1
ATOM 962 O O . PRO A 1 119 ? -9.227 11.162 0.166 1.00 98.25 119 PRO A O 1
ATOM 965 N N . THR A 1 120 ? -7.520 12.525 -0.350 1.00 97.62 120 THR A N 1
ATOM 966 C CA . THR A 1 120 ? -7.589 13.303 0.899 1.00 97.62 120 THR A CA 1
ATOM 967 C C . THR A 1 120 ? -8.998 13.830 1.190 1.00 97.62 120 THR A C 1
ATOM 969 O O . THR A 1 120 ? -9.409 13.838 2.343 1.00 97.62 120 THR A O 1
ATOM 972 N N . GLY A 1 121 ? -9.765 14.208 0.161 1.00 96.75 121 GLY A N 1
ATOM 973 C CA . GLY A 1 121 ? -11.145 14.690 0.315 1.00 96.75 121 GLY A CA 1
ATOM 974 C C . GLY A 1 121 ? -12.161 13.631 0.767 1.00 96.75 121 GLY A C 1
ATOM 975 O O . GLY A 1 121 ? -13.240 13.994 1.219 1.00 96.75 121 GLY A O 1
ATOM 976 N N . SER A 1 122 ? -11.818 12.343 0.687 1.00 97.62 122 SER A N 1
ATOM 977 C CA . SER A 1 122 ? -12.715 11.224 1.013 1.00 97.62 122 SER A CA 1
ATOM 978 C C . SER A 1 122 ? -12.346 10.514 2.318 1.00 97.62 122 SER A C 1
ATOM 980 O O . SER A 1 122 ? -13.024 9.566 2.699 1.00 97.62 122 SER A O 1
ATOM 982 N N . ILE A 1 123 ? -11.312 10.968 3.039 1.00 96.50 123 ILE A N 1
ATOM 983 C CA . ILE A 1 123 ? -10.859 10.323 4.284 1.00 96.50 123 ILE A CA 1
ATOM 984 C C . ILE A 1 123 ? -11.967 10.235 5.343 1.00 96.50 123 ILE A C 1
ATOM 986 O O . ILE A 1 123 ? -12.124 9.197 5.976 1.00 96.50 123 ILE A O 1
ATOM 990 N N . ASN A 1 124 ? -12.792 11.276 5.467 1.00 95.88 124 ASN A N 1
ATOM 991 C CA . ASN A 1 124 ? -13.890 11.323 6.438 1.00 95.88 124 ASN A CA 1
ATOM 992 C C . ASN A 1 124 ? -15.063 10.396 6.067 1.00 95.88 124 ASN A C 1
ATOM 994 O O . ASN A 1 124 ? -15.926 10.139 6.898 1.00 95.88 124 ASN A O 1
ATOM 998 N N . ASN A 1 125 ? -15.097 9.889 4.830 1.00 97.81 125 ASN A N 1
ATOM 999 C CA . ASN A 1 125 ? -16.108 8.940 4.364 1.00 97.81 125 ASN A CA 1
ATOM 1000 C C . ASN A 1 125 ? -15.691 7.482 4.604 1.00 97.81 125 ASN A C 1
ATOM 1002 O O . ASN A 1 125 ? -16.507 6.577 4.423 1.00 97.81 125 ASN A O 1
ATOM 1006 N N . LEU A 1 126 ? -14.441 7.232 5.005 1.00 98.38 126 LEU A N 1
ATOM 1007 C CA . LEU A 1 126 ? -13.931 5.890 5.244 1.00 98.38 126 LEU A CA 1
ATOM 1008 C C . LEU A 1 126 ? -14.357 5.363 6.616 1.00 98.38 126 LEU A C 1
ATOM 1010 O O . LEU A 1 126 ? -14.073 5.963 7.654 1.00 98.38 126 LEU A O 1
ATOM 1014 N N . HIS A 1 127 ? -14.989 4.193 6.597 1.00 98.38 127 HIS A N 1
ATOM 1015 C CA . HIS A 1 127 ? -15.451 3.485 7.779 1.00 98.38 127 HIS A CA 1
ATOM 1016 C C . HIS A 1 127 ? -14.771 2.123 7.893 1.00 98.38 127 HIS A C 1
ATOM 1018 O O . HIS A 1 127 ? -14.608 1.418 6.898 1.00 98.38 127 HIS A O 1
ATOM 1024 N N . ILE A 1 128 ? -14.428 1.736 9.119 1.00 98.12 128 ILE A N 1
ATOM 1025 C CA . ILE A 1 128 ? -13.932 0.410 9.487 1.00 98.12 128 ILE A CA 1
ATOM 1026 C C . ILE A 1 128 ? -14.941 -0.185 10.466 1.00 98.12 128 ILE A C 1
ATOM 1028 O O . ILE A 1 128 ? -15.222 0.411 11.502 1.00 98.12 128 ILE A O 1
ATOM 1032 N N . ASN A 1 129 ? -15.523 -1.335 10.128 1.00 97.38 129 ASN A N 1
ATOM 1033 C CA . ASN A 1 129 ? -16.617 -1.961 10.883 1.00 97.38 129 ASN A CA 1
ATOM 1034 C C . ASN A 1 129 ? -17.742 -0.962 11.219 1.00 97.38 129 ASN A C 1
ATOM 1036 O O . ASN A 1 129 ? -18.208 -0.895 12.350 1.00 97.38 129 ASN A O 1
ATOM 1040 N N . GLN A 1 130 ? -18.152 -0.169 10.219 1.00 96.44 130 GLN A N 1
ATOM 1041 C CA . GLN A 1 130 ? -19.185 0.879 10.320 1.00 96.44 130 GLN A CA 1
ATOM 1042 C C . GLN A 1 130 ? -18.833 2.072 11.224 1.00 96.44 130 GLN A C 1
ATOM 1044 O O . GLN A 1 130 ? -19.647 2.980 11.369 1.00 96.44 130 GLN A O 1
ATOM 1049 N N . LEU A 1 131 ? -17.625 2.125 11.784 1.00 97.69 131 LEU A N 1
ATOM 1050 C CA . LEU A 1 131 ? -17.147 3.254 12.575 1.00 97.69 131 LEU A CA 1
ATOM 1051 C C . LEU A 1 131 ? -16.238 4.152 11.726 1.00 97.69 131 LEU A C 1
ATOM 1053 O O . LEU A 1 131 ? -15.432 3.622 10.957 1.00 97.69 131 LEU A O 1
ATOM 1057 N N . PRO A 1 132 ? -16.312 5.488 11.857 1.00 96.94 132 PRO A N 1
ATOM 1058 C CA . PRO A 1 132 ? -15.405 6.396 11.157 1.00 96.94 132 PRO A CA 1
ATOM 1059 C C . PRO A 1 132 ? -13.938 6.079 11.464 1.00 96.94 132 PRO A C 1
ATOM 1061 O O . PRO A 1 132 ? -13.605 5.729 12.600 1.00 96.94 132 PRO A O 1
ATOM 1064 N N . ILE A 1 133 ? -13.051 6.250 10.479 1.00 94.88 133 ILE A N 1
ATOM 1065 C CA . ILE A 1 133 ? -11.613 5.956 10.618 1.00 94.88 133 ILE A CA 1
ATOM 1066 C C . ILE A 1 133 ? -10.943 6.666 11.807 1.00 94.88 133 ILE A C 1
ATOM 1068 O O . ILE A 1 133 ? -10.052 6.091 12.428 1.00 94.88 133 ILE A O 1
ATOM 1072 N N . ASP A 1 134 ? -11.391 7.871 12.171 1.00 93.44 134 ASP A N 1
ATOM 1073 C CA . ASP A 1 134 ? -10.836 8.642 13.296 1.00 93.44 134 ASP A CA 1
ATOM 1074 C C . ASP A 1 134 ? -11.106 8.002 14.672 1.00 93.44 134 ASP A C 1
ATOM 1076 O O . ASP A 1 134 ? -10.452 8.345 15.653 1.00 93.44 134 ASP A O 1
ATOM 1080 N N . THR A 1 135 ? -12.013 7.020 14.746 1.00 95.06 135 THR A N 1
ATOM 1081 C CA . THR A 1 135 ? -12.225 6.183 15.944 1.00 95.06 135 THR A CA 1
ATOM 1082 C C . THR A 1 135 ? -11.011 5.296 16.246 1.00 95.06 135 THR A C 1
ATOM 1084 O O . THR A 1 135 ? -10.842 4.828 17.372 1.00 95.06 135 THR A O 1
ATOM 1087 N N . PHE A 1 136 ? -10.165 5.035 15.245 1.00 94.38 136 PHE A N 1
ATOM 1088 C CA . PHE A 1 136 ? -9.048 4.103 15.342 1.00 94.38 136 PHE A CA 1
ATOM 1089 C C . PHE A 1 136 ? -7.710 4.832 15.487 1.00 94.38 136 PHE A C 1
ATOM 1091 O O . PHE A 1 136 ? -7.439 5.846 14.843 1.00 94.38 136 PHE A O 1
ATOM 1098 N N . ASN A 1 137 ? -6.818 4.263 16.301 1.00 90.44 137 ASN A N 1
ATOM 1099 C CA . ASN A 1 137 ? -5.488 4.820 16.518 1.00 90.44 137 ASN A CA 1
ATOM 1100 C C . ASN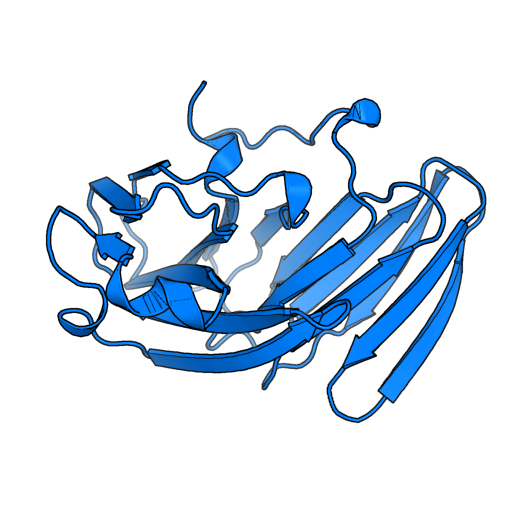 A 1 137 ? -4.602 4.658 15.269 1.00 90.44 137 ASN A C 1
ATOM 1102 O O . ASN A 1 137 ? -4.113 3.563 14.963 1.00 90.44 137 ASN A O 1
ATOM 1106 N N . SER A 1 138 ? -4.370 5.767 14.568 1.00 94.56 138 SER A N 1
ATOM 1107 C CA . SER A 1 138 ? -3.430 5.831 13.450 1.00 94.56 138 SER A CA 1
ATOM 1108 C C . SER A 1 138 ? -2.001 5.971 13.977 1.00 94.56 138 SER A C 1
ATOM 1110 O O . SER A 1 138 ? -1.633 7.006 14.524 1.00 94.56 138 SER A O 1
ATOM 1112 N N . VAL A 1 139 ? -1.183 4.937 13.783 1.00 94.81 139 VAL A N 1
ATOM 1113 C CA . VAL A 1 139 ? 0.223 4.896 14.226 1.00 94.81 139 VAL A CA 1
ATOM 1114 C C . VAL A 1 139 ? 1.184 5.570 13.247 1.00 94.81 139 VAL A C 1
ATOM 1116 O O . VAL A 1 139 ? 2.329 5.850 13.595 1.00 94.81 139 VAL A O 1
ATOM 1119 N N . TYR A 1 140 ? 0.727 5.820 12.020 1.00 93.81 140 TYR A N 1
ATOM 1120 C CA . TYR A 1 140 ? 1.475 6.537 10.997 1.00 93.81 140 TYR A CA 1
ATOM 1121 C C . TYR A 1 140 ? 0.513 7.240 10.039 1.00 93.81 140 TYR A C 1
ATOM 1123 O O . TYR A 1 140 ? -0.545 6.700 9.708 1.00 93.81 140 TYR A O 1
ATOM 1131 N N . GLN A 1 141 ? 0.876 8.447 9.607 1.00 94.69 141 GLN A N 1
ATOM 1132 C CA . GLN A 1 141 ? 0.104 9.242 8.659 1.00 94.69 141 GLN A CA 1
ATOM 1133 C C . GLN A 1 141 ? 1.047 9.976 7.709 1.00 94.69 141 GLN A C 1
ATOM 1135 O O . GLN A 1 141 ? 2.099 10.458 8.126 1.00 94.69 141 GLN A O 1
ATOM 1140 N N . TRP A 1 142 ? 0.650 10.085 6.445 1.00 95.12 142 TRP A N 1
ATOM 1141 C CA . TRP A 1 142 ? 1.379 10.842 5.437 1.00 95.12 142 TRP A CA 1
ATOM 1142 C C . TRP A 1 142 ? 0.430 11.462 4.411 1.00 95.12 142 TRP A C 1
ATOM 1144 O O . TRP A 1 142 ? -0.693 10.988 4.214 1.00 95.12 142 TRP A O 1
ATOM 1154 N N . SER A 1 143 ? 0.881 12.510 3.727 1.00 94.56 143 SER A N 1
ATOM 1155 C CA . SER A 1 143 ? 0.167 13.109 2.600 1.00 94.56 143 SER A CA 1
ATOM 1156 C C . SER A 1 143 ? 1.058 13.157 1.366 1.00 94.56 143 SER A C 1
ATOM 1158 O O . SER A 1 143 ? 2.271 13.341 1.440 1.00 94.56 143 SER A O 1
ATOM 1160 N N . THR A 1 144 ? 0.465 12.939 0.198 1.00 94.94 144 THR A N 1
ATOM 1161 C CA . THR A 1 144 ? 1.212 12.977 -1.057 1.00 94.94 144 THR A CA 1
ATOM 1162 C C . THR A 1 144 ? 0.343 13.420 -2.217 1.00 94.94 144 THR A C 1
ATOM 1164 O O . THR A 1 144 ? -0.884 13.403 -2.128 1.00 94.94 144 THR A O 1
ATOM 1167 N N . VAL A 1 145 ? 0.979 13.804 -3.320 1.00 94.94 145 VAL A N 1
ATOM 1168 C CA . VAL A 1 145 ? 0.299 14.212 -4.548 1.00 94.94 145 VAL A CA 1
ATOM 1169 C C . VAL A 1 145 ? 0.736 13.307 -5.687 1.00 94.94 145 VAL A C 1
ATOM 1171 O O . VAL A 1 145 ? 1.919 13.193 -6.008 1.00 94.94 145 VAL A O 1
ATOM 1174 N N . LEU A 1 146 ? -0.240 12.704 -6.356 1.00 95.06 146 LEU A N 1
ATOM 1175 C CA . LEU A 1 146 ? -0.022 11.862 -7.520 1.00 95.06 146 LEU A CA 1
ATOM 1176 C C . LEU A 1 146 ? -0.896 12.359 -8.669 1.00 95.06 146 LEU A C 1
ATOM 1178 O O . LEU A 1 146 ? -2.119 12.355 -8.589 1.00 95.06 146 LEU A O 1
ATOM 1182 N N . SER A 1 147 ? -0.250 12.801 -9.754 1.00 91.81 147 SER A N 1
ATOM 1183 C CA . SER A 1 147 ? -0.930 13.335 -10.947 1.00 91.81 147 SER A CA 1
ATOM 1184 C C . SER A 1 147 ? -1.934 14.457 -10.631 1.00 91.81 147 SER A C 1
ATOM 1186 O O . SER A 1 147 ? -3.008 14.501 -11.215 1.00 91.81 147 SER A O 1
ATOM 1188 N N . GLY A 1 148 ? -1.590 15.353 -9.698 1.00 93.06 148 GLY A N 1
ATOM 1189 C CA . GLY A 1 148 ? -2.436 16.488 -9.310 1.00 93.06 148 GLY A CA 1
ATOM 1190 C C . GLY A 1 148 ? -3.554 16.158 -8.313 1.00 93.06 148 GLY A C 1
ATOM 1191 O O . GLY A 1 148 ? -4.220 17.076 -7.849 1.00 93.06 148 GLY A O 1
ATOM 1192 N N . LYS A 1 149 ? -3.741 14.885 -7.937 1.00 96.06 149 LYS A N 1
ATOM 1193 C CA . LYS A 1 149 ? -4.688 14.463 -6.893 1.00 96.06 149 LYS A CA 1
ATOM 1194 C C . LYS A 1 149 ? -3.941 14.223 -5.579 1.00 96.06 149 LYS A C 1
ATOM 1196 O O . LYS A 1 149 ? -2.915 13.540 -5.570 1.00 96.06 149 LYS A O 1
ATOM 1201 N N . SER A 1 150 ? -4.451 14.785 -4.485 1.00 97.69 150 SER A N 1
ATOM 1202 C CA . SER A 1 150 ? -3.907 14.579 -3.138 1.00 97.69 150 SER A CA 1
ATOM 1203 C C . SER A 1 150 ? -4.436 13.287 -2.522 1.00 97.69 150 SER A C 1
ATOM 1205 O O . SER A 1 150 ? -5.633 12.998 -2.594 1.00 97.69 150 SER A O 1
ATOM 1207 N N . PHE A 1 151 ? -3.543 12.534 -1.891 1.00 98.12 151 PHE A N 1
ATOM 1208 C CA . PHE A 1 151 ? -3.836 11.299 -1.176 1.00 98.12 151 PHE A CA 1
ATOM 1209 C C . PHE A 1 151 ? -3.374 11.409 0.277 1.00 98.12 151 PHE A C 1
ATOM 1211 O O . PHE A 1 151 ? -2.310 11.957 0.570 1.00 98.12 151 PHE A O 1
ATOM 1218 N N . SER A 1 152 ? -4.180 10.860 1.180 1.00 97.38 152 SER A N 1
ATOM 1219 C CA . SER A 1 152 ? -3.821 10.576 2.562 1.00 97.38 152 SER A CA 1
ATOM 1220 C C . SER A 1 152 ? -3.458 9.100 2.684 1.00 97.38 152 SER A C 1
ATOM 1222 O O . SER A 1 152 ? -4.179 8.227 2.199 1.00 97.38 152 SER A O 1
ATOM 1224 N N . VAL A 1 153 ? -2.331 8.837 3.333 1.00 97.12 153 VAL A N 1
ATOM 1225 C CA . VAL A 1 153 ? -1.898 7.499 3.722 1.00 97.12 153 VAL A CA 1
ATOM 1226 C C . VAL A 1 153 ? -2.024 7.395 5.232 1.00 97.12 153 VAL A C 1
ATOM 1228 O O . VAL A 1 153 ? -1.497 8.248 5.946 1.00 97.12 153 VAL A O 1
ATOM 1231 N N . ARG A 1 154 ? -2.719 6.371 5.726 1.00 96.62 154 ARG A N 1
ATOM 1232 C CA . ARG A 1 154 ? -2.866 6.110 7.161 1.00 96.62 154 ARG A CA 1
ATOM 1233 C C . ARG A 1 154 ? -2.579 4.653 7.470 1.00 96.62 154 ARG A C 1
ATOM 1235 O O . ARG A 1 154 ? -3.150 3.767 6.844 1.00 96.62 154 ARG A O 1
ATOM 1242 N N . THR A 1 155 ? -1.746 4.414 8.472 1.00 96.88 155 THR A N 1
ATOM 1243 C CA . THR A 1 155 ? -1.517 3.078 9.023 1.00 96.88 155 THR A CA 1
ATOM 1244 C C . THR A 1 155 ? -2.169 2.990 10.389 1.00 96.88 155 THR A C 1
ATOM 1246 O O . THR A 1 155 ? -1.876 3.782 11.286 1.00 96.88 155 THR A O 1
ATOM 1249 N N . ILE A 1 156 ? -3.039 2.005 10.549 1.00 97.12 156 ILE A N 1
ATOM 1250 C CA . ILE A 1 156 ? -3.865 1.796 11.732 1.00 97.12 156 ILE A CA 1
ATOM 1251 C C . ILE A 1 156 ? -3.435 0.490 12.370 1.00 97.12 156 ILE A C 1
ATOM 1253 O O . ILE A 1 156 ? -3.369 -0.530 11.684 1.00 97.12 156 ILE A O 1
ATOM 1257 N N . ARG A 1 157 ? -3.153 0.508 13.674 1.00 96.12 157 ARG A N 1
ATOM 1258 C CA . ARG A 1 157 ? -2.893 -0.730 14.414 1.00 96.12 157 ARG A CA 1
ATOM 1259 C C . ARG A 1 157 ? -4.219 -1.406 14.738 1.00 96.12 157 ARG A C 1
ATOM 1261 O O . ARG A 1 157 ? -5.122 -0.760 15.263 1.00 96.12 157 ARG A O 1
ATOM 1268 N N . VAL A 1 158 ? -4.312 -2.699 14.458 1.00 95.94 158 VAL A N 1
ATOM 1269 C CA . VAL A 1 158 ? -5.517 -3.501 14.689 1.00 95.94 158 VAL A CA 1
ATOM 1270 C C . VAL A 1 158 ? -5.206 -4.757 15.492 1.00 95.94 158 VAL A C 1
ATOM 1272 O O . VAL A 1 158 ? -4.050 -5.159 15.637 1.00 95.94 158 VAL A O 1
ATOM 1275 N N . LEU A 1 159 ? -6.251 -5.358 16.053 1.00 95.00 159 LEU A N 1
ATOM 1276 C CA . LEU A 1 159 ? -6.167 -6.665 16.695 1.00 95.00 159 LEU A CA 1
ATOM 1277 C C . LEU A 1 159 ? -6.483 -7.759 15.670 1.00 95.00 159 LEU A C 1
ATOM 1279 O O . LEU A 1 159 ? -6.846 -7.478 14.529 1.00 95.00 159 LEU A O 1
ATOM 1283 N N . LYS A 1 160 ? -6.333 -9.018 16.080 1.00 93.94 160 LYS A N 1
ATOM 1284 C CA . LYS A 1 160 ? -6.833 -10.150 15.299 1.00 93.94 160 LYS A CA 1
ATOM 1285 C C . LYS A 1 160 ? -8.363 -10.083 15.237 1.00 93.94 160 LYS A C 1
ATOM 1287 O O . LYS A 1 160 ? -9.014 -10.136 16.277 1.00 93.94 160 LYS A O 1
ATOM 1292 N N . ASP A 1 161 ? -8.910 -9.924 14.039 1.00 95.25 161 ASP A N 1
ATOM 1293 C CA . ASP A 1 161 ? -10.347 -9.969 13.762 1.00 95.25 161 ASP A CA 1
ATOM 1294 C C . ASP A 1 161 ? -10.599 -9.961 12.243 1.00 95.25 161 ASP A C 1
ATOM 1296 O O . ASP A 1 161 ? -9.675 -9.803 11.434 1.00 95.25 161 ASP A O 1
ATOM 1300 N N . ALA A 1 162 ? -11.862 -10.092 11.851 1.00 95.50 162 ALA A N 1
ATOM 1301 C CA . ALA A 1 162 ? -12.339 -9.682 10.544 1.00 95.50 162 ALA A CA 1
ATOM 1302 C C . ALA A 1 162 ? -12.667 -8.180 10.537 1.00 95.50 162 ALA A C 1
ATOM 1304 O O . ALA A 1 162 ? -13.360 -7.664 11.415 1.00 95.50 162 ALA A O 1
ATOM 1305 N N . TYR A 1 163 ? -12.215 -7.485 9.496 1.00 96.56 163 TYR A N 1
ATOM 1306 C CA . TYR A 1 163 ? -12.515 -6.074 9.280 1.00 96.56 163 TYR A CA 1
ATOM 1307 C C . TYR A 1 163 ? -13.185 -5.868 7.930 1.00 96.56 163 TYR A C 1
ATOM 1309 O O . TYR A 1 163 ? -12.728 -6.381 6.906 1.00 96.56 163 TYR A O 1
ATOM 1317 N N . THR A 1 164 ? -14.247 -5.070 7.927 1.00 97.31 164 THR A N 1
ATOM 1318 C CA . THR A 1 164 ? -14.827 -4.486 6.716 1.00 97.31 164 THR A CA 1
ATOM 1319 C C . THR A 1 164 ? -14.424 -3.024 6.638 1.00 97.31 164 THR A C 1
ATOM 1321 O O . THR A 1 164 ? -14.666 -2.283 7.593 1.00 97.31 164 THR A O 1
ATOM 1324 N N . LEU A 1 165 ? -13.839 -2.606 5.521 1.00 98.00 165 LEU A N 1
ATOM 1325 C CA . LEU A 1 165 ? -13.507 -1.213 5.250 1.00 98.00 165 LEU A CA 1
ATOM 1326 C C . LEU A 1 165 ? -14.308 -0.750 4.043 1.00 98.00 165 LEU A C 1
ATOM 1328 O O . LEU A 1 165 ? -14.316 -1.444 3.032 1.00 98.00 165 LEU A O 1
ATOM 1332 N N . GLN A 1 166 ? -14.955 0.408 4.128 1.00 98.06 166 GLN A N 1
ATOM 1333 C CA . GLN A 1 166 ? -15.718 0.946 3.003 1.00 98.06 166 G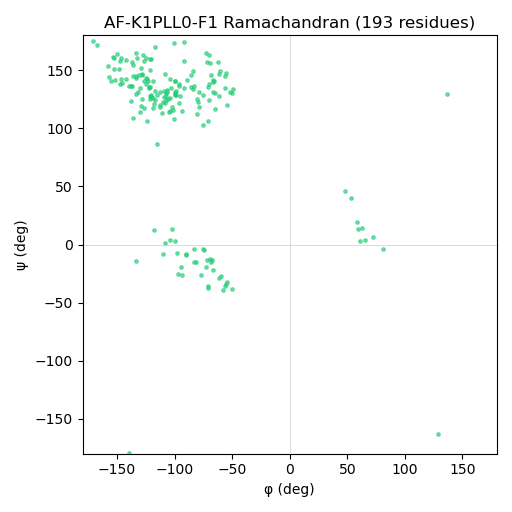LN A CA 1
ATOM 1334 C C . GLN A 1 166 ? -15.811 2.467 3.034 1.00 98.06 166 GLN A C 1
ATOM 1336 O O . GLN A 1 166 ? -15.817 3.068 4.113 1.00 98.06 166 GLN A O 1
ATOM 1341 N N . THR A 1 167 ? -15.934 3.089 1.867 1.00 98.44 167 THR A N 1
ATOM 1342 C CA . THR A 1 167 ? -16.256 4.515 1.758 1.00 98.44 167 THR A CA 1
ATOM 1343 C C . THR A 1 167 ? -17.755 4.715 1.553 1.00 98.44 167 THR A C 1
ATOM 1345 O O . THR A 1 167 ? -18.399 4.026 0.768 1.00 98.44 167 THR A O 1
ATOM 1348 N N . THR A 1 168 ? -18.348 5.684 2.252 1.00 97.56 168 THR A N 1
ATOM 1349 C CA . THR A 1 168 ? -19.783 6.004 2.099 1.00 97.56 168 THR A CA 1
ATOM 1350 C C . THR A 1 168 ? -20.105 6.707 0.782 1.00 97.56 168 THR A C 1
ATOM 1352 O O . THR A 1 168 ? -21.254 6.710 0.352 1.00 97.56 168 THR A O 1
ATOM 1355 N N . ASN A 1 169 ? -19.100 7.300 0.135 1.00 97.44 169 ASN A N 1
ATOM 1356 C CA . ASN A 1 169 ? -19.220 8.017 -1.131 1.00 97.44 169 ASN A CA 1
ATOM 1357 C C . ASN A 1 169 ? -18.724 7.212 -2.343 1.00 97.44 169 ASN A C 1
ATOM 1359 O O . ASN A 1 169 ? -18.517 7.812 -3.394 1.00 97.44 169 ASN A O 1
ATOM 1363 N N . GLN A 1 170 ? -18.504 5.898 -2.195 1.00 96.94 170 GLN A N 1
ATOM 1364 C CA . GLN A 1 170 ? -17.986 5.014 -3.251 1.00 96.94 170 GLN A CA 1
ATOM 1365 C C . GLN A 1 170 ? -16.615 5.444 -3.811 1.00 96.94 170 GLN A C 1
ATOM 1367 O O . GLN A 1 170 ? -16.233 5.046 -4.909 1.00 96.94 170 GLN A O 1
ATOM 1372 N N . GLU A 1 171 ? -15.850 6.275 -3.087 1.00 97.94 171 GLU A N 1
ATOM 1373 C CA . GLU A 1 171 ? -14.493 6.625 -3.510 1.00 97.94 171 GLU A CA 1
ATOM 1374 C C . GLU A 1 171 ? -13.577 5.402 -3.346 1.00 97.94 171 GLU A C 1
ATOM 1376 O O . GLU A 1 171 ? -13.443 4.901 -2.222 1.00 97.94 171 GLU A O 1
ATOM 1381 N N . PRO A 1 172 ? -12.880 4.962 -4.407 1.00 97.75 172 PRO A N 1
ATOM 1382 C CA . PRO A 1 172 ? -11.907 3.890 -4.294 1.00 97.75 172 PRO A CA 1
ATOM 1383 C C . PRO A 1 172 ? -10.694 4.293 -3.448 1.00 97.75 172 PRO A C 1
ATOM 1385 O O . PRO A 1 172 ? -10.160 5.403 -3.561 1.00 97.75 172 PRO A O 1
ATOM 1388 N N . PHE A 1 173 ? -10.202 3.361 -2.642 1.00 98.31 173 PHE A N 1
ATOM 1389 C CA . PHE A 1 173 ? -8.987 3.507 -1.846 1.00 98.31 173 PHE A CA 1
ATOM 1390 C C . PHE A 1 173 ? -8.143 2.236 -1.901 1.00 98.31 173 PHE A C 1
ATOM 1392 O O . PHE A 1 173 ? -8.642 1.166 -2.208 1.00 98.31 173 PHE A O 1
ATOM 1399 N N . GLY A 1 174 ? -6.846 2.353 -1.637 1.00 97.62 174 GLY A N 1
ATOM 1400 C CA . GLY A 1 174 ? -5.932 1.223 -1.549 1.00 97.62 174 GLY A CA 1
ATOM 1401 C C . GLY A 1 174 ? -5.878 0.679 -0.130 1.00 97.62 174 GLY A C 1
ATOM 1402 O O . GLY A 1 174 ? -5.860 1.453 0.829 1.00 97.62 174 GLY A O 1
ATOM 1403 N N . LEU A 1 175 ? -5.797 -0.644 -0.002 1.00 97.56 175 LEU A N 1
ATOM 1404 C CA . LEU A 1 175 ? -5.607 -1.327 1.273 1.00 97.56 175 LEU A CA 1
ATOM 1405 C C . LEU A 1 175 ? -4.442 -2.311 1.181 1.00 97.56 175 LEU A C 1
ATOM 1407 O O . LEU A 1 175 ? -4.444 -3.213 0.343 1.00 97.56 175 LEU A O 1
ATOM 1411 N N . ILE A 1 176 ? -3.476 -2.171 2.083 1.00 96.38 176 ILE A N 1
ATOM 1412 C CA . ILE A 1 176 ? -2.420 -3.156 2.323 1.00 96.38 176 ILE A CA 1
ATOM 1413 C C . ILE A 1 176 ? -2.522 -3.586 3.781 1.00 96.38 176 ILE A C 1
ATOM 1415 O O . ILE A 1 176 ? -2.558 -2.749 4.679 1.00 96.38 176 ILE A O 1
ATOM 1419 N N . VAL A 1 177 ? -2.563 -4.890 4.016 1.00 95.94 177 VAL A N 1
ATOM 1420 C CA . VAL A 1 177 ? -2.596 -5.481 5.351 1.00 95.94 177 VAL A CA 1
ATOM 1421 C C . VAL A 1 177 ? -1.261 -6.150 5.595 1.00 95.94 177 VAL A C 1
ATOM 1423 O O . VAL A 1 177 ? -0.773 -6.889 4.743 1.00 95.94 177 VAL A O 1
ATOM 1426 N N . TYR A 1 178 ? -0.658 -5.891 6.744 1.00 94.75 178 TYR A N 1
ATOM 1427 C CA . TYR A 1 178 ? 0.578 -6.555 7.122 1.00 94.75 178 TYR A CA 1
ATOM 1428 C C . TYR A 1 178 ? 0.717 -6.614 8.634 1.00 94.75 178 TYR A C 1
ATOM 1430 O O . TYR A 1 178 ? 0.087 -5.860 9.375 1.00 94.75 178 TYR A O 1
ATOM 1438 N N . GLY A 1 179 ? 1.581 -7.499 9.094 1.00 94.50 179 GLY A N 1
ATOM 1439 C CA . GLY A 1 179 ? 1.892 -7.630 10.499 1.00 94.50 179 GLY A CA 1
ATOM 1440 C C . GLY A 1 179 ? 3.114 -8.495 10.708 1.00 94.50 179 GLY A C 1
ATOM 1441 O O . GLY A 1 179 ? 3.660 -9.071 9.766 1.00 94.50 179 GLY A O 1
ATOM 1442 N N . TYR A 1 180 ? 3.571 -8.538 11.947 1.00 92.94 180 TYR A N 1
ATOM 1443 C CA . TYR A 1 180 ? 4.751 -9.293 12.323 1.00 92.94 180 TYR A CA 1
ATOM 1444 C C . TYR A 1 180 ? 4.687 -9.725 13.789 1.00 92.94 180 TYR A C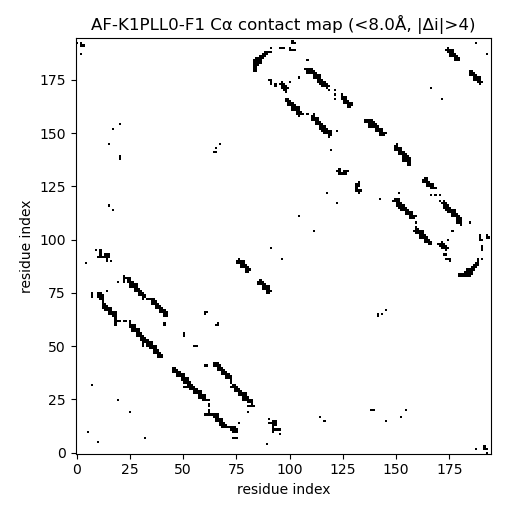 1
ATOM 1446 O O . TYR A 1 180 ? 3.908 -9.221 14.604 1.00 92.94 180 TYR A O 1
ATOM 1454 N N . ARG A 1 181 ? 5.502 -10.728 14.079 1.00 90.81 181 ARG A N 1
ATOM 1455 C CA . ARG A 1 181 ? 5.865 -11.250 15.394 1.00 90.81 181 ARG A CA 1
ATOM 1456 C C . ARG A 1 181 ? 7.354 -11.562 15.346 1.00 90.81 181 ARG A C 1
ATOM 1458 O O . ARG A 1 181 ? 7.985 -11.371 14.315 1.00 90.81 181 ARG A O 1
ATOM 1465 N N . ASP A 1 182 ? 7.910 -12.064 16.436 1.00 86.44 182 ASP A N 1
ATOM 1466 C CA . ASP A 1 182 ? 9.324 -12.423 16.449 1.00 86.44 182 ASP A CA 1
ATOM 1467 C C . ASP A 1 182 ? 9.680 -13.389 15.298 1.00 86.44 182 ASP A C 1
ATOM 1469 O O . ASP A 1 182 ? 9.091 -14.464 15.168 1.00 86.44 182 ASP A O 1
ATOM 1473 N N . HIS A 1 183 ? 10.605 -12.955 14.437 1.00 86.69 183 HIS A N 1
ATOM 1474 C CA . HIS A 1 183 ? 11.121 -13.671 13.264 1.00 86.69 183 HIS A CA 1
ATOM 1475 C C . HIS A 1 183 ? 10.115 -14.080 12.164 1.00 86.69 183 HIS A C 1
ATOM 1477 O O . HIS A 1 183 ? 10.483 -14.838 11.265 1.00 86.69 183 HIS A O 1
ATOM 1483 N N . ASP A 1 184 ? 8.885 -13.565 12.164 1.00 91.00 184 ASP A N 1
ATOM 1484 C CA . ASP A 1 184 ? 7.845 -13.966 11.207 1.00 91.00 184 ASP A CA 1
ATOM 1485 C C . ASP A 1 184 ? 6.917 -12.790 10.881 1.00 91.00 184 ASP A C 1
ATOM 1487 O O . ASP A 1 184 ? 6.518 -12.017 11.752 1.00 91.00 184 ASP A O 1
ATOM 1491 N N . GLY A 1 185 ? 6.574 -12.644 9.605 1.00 92.62 185 GLY A N 1
ATOM 1492 C CA . GLY A 1 185 ? 5.756 -11.552 9.106 1.00 92.62 185 GLY A CA 1
ATOM 1493 C C . GLY A 1 185 ? 4.802 -12.013 8.019 1.00 92.62 185 GLY A C 1
ATOM 1494 O O . GLY A 1 185 ? 5.016 -13.017 7.346 1.00 92.62 185 GLY A O 1
ATOM 1495 N N . TYR A 1 186 ? 3.745 -11.239 7.816 1.00 93.50 186 TYR A N 1
ATOM 1496 C CA . TYR A 1 186 ? 2.818 -11.441 6.715 1.00 93.50 186 TYR A CA 1
ATOM 1497 C C . TYR A 1 186 ? 2.476 -10.106 6.066 1.00 93.50 186 TYR A C 1
ATOM 1499 O O . TYR A 1 186 ? 2.504 -9.051 6.700 1.00 93.50 186 TYR A O 1
ATOM 1507 N N . GLY A 1 187 ? 2.105 -10.166 4.792 1.00 93.19 187 GLY A N 1
ATOM 1508 C CA . GLY A 1 187 ? 1.614 -9.015 4.058 1.00 93.19 187 GLY A CA 1
ATOM 1509 C C . GLY A 1 187 ? 0.758 -9.447 2.882 1.00 93.19 187 GLY A C 1
ATOM 1510 O O . GLY A 1 187 ? 1.025 -10.470 2.255 1.00 93.19 187 GLY A O 1
ATOM 1511 N N . PHE A 1 188 ? -0.281 -8.676 2.596 1.00 93.69 188 PHE A N 1
ATOM 1512 C CA . PHE A 1 188 ? -1.121 -8.856 1.424 1.00 93.69 188 PHE A CA 1
ATOM 1513 C C . PHE A 1 188 ? -1.859 -7.567 1.066 1.00 93.69 188 PHE A C 1
ATOM 1515 O O . PHE A 1 188 ? -2.157 -6.733 1.921 1.00 93.69 188 PHE A O 1
ATOM 1522 N N . ALA A 1 189 ? -2.206 -7.422 -0.208 1.00 93.44 189 ALA A N 1
ATOM 1523 C CA . ALA A 1 189 ? -3.078 -6.354 -0.670 1.00 93.44 189 ALA A CA 1
ATOM 1524 C C . ALA A 1 189 ? -4.550 -6.767 -0.519 1.00 93.44 189 ALA A C 1
ATOM 1526 O O . ALA A 1 189 ? -4.931 -7.894 -0.841 1.00 93.44 189 ALA A O 1
ATOM 1527 N N . GLY A 1 190 ? -5.384 -5.860 -0.010 1.00 91.50 190 GLY A N 1
ATOM 1528 C CA . GLY A 1 190 ? -6.773 -6.150 0.352 1.00 91.50 190 GLY A CA 1
ATOM 1529 C C . GLY A 1 190 ? -7.639 -6.602 -0.826 1.00 91.50 190 GLY A C 1
ATOM 1530 O O . GLY A 1 190 ? -8.555 -7.395 -0.637 1.00 91.50 190 GLY A O 1
ATOM 1531 N N . ASN A 1 191 ? -7.321 -6.156 -2.046 1.00 86.06 191 ASN A N 1
ATOM 1532 C CA . ASN A 1 191 ? -8.052 -6.497 -3.272 1.00 86.06 191 ASN A CA 1
ATOM 1533 C C . ASN A 1 191 ? -7.764 -7.920 -3.786 1.00 86.06 191 ASN A C 1
ATOM 1535 O O . ASN A 1 191 ? -8.373 -8.337 -4.761 1.00 86.06 191 ASN A O 1
ATOM 1539 N N . PHE A 1 192 ? -6.852 -8.666 -3.152 1.00 75.62 192 PHE A N 1
ATOM 1540 C CA . PHE A 1 192 ? -6.507 -10.043 -3.534 1.00 75.62 192 PHE A CA 1
ATOM 1541 C C . PHE A 1 192 ? -7.099 -11.102 -2.595 1.00 75.62 192 PHE A C 1
ATOM 1543 O O . PHE A 1 192 ? -6.799 -12.287 -2.736 1.00 75.62 192 PHE A O 1
ATOM 1550 N N . VAL A 1 193 ? -7.900 -10.692 -1.606 1.00 66.06 193 VAL A N 1
ATOM 1551 C CA . VAL A 1 193 ? -8.364 -11.582 -0.530 1.00 66.06 193 VAL A CA 1
ATOM 1552 C C . VAL A 1 193 ? -9.718 -12.221 -0.839 1.00 66.06 193 VAL A C 1
ATOM 1554 O O . VAL A 1 193 ? -9.973 -13.320 -0.350 1.00 66.06 193 VAL A O 1
ATOM 1557 N N . LEU A 1 194 ? -10.573 -11.593 -1.657 1.00 53.41 194 LEU A N 1
ATOM 1558 C CA . LEU A 1 194 ? -11.898 -12.123 -1.999 1.00 53.41 194 LEU A CA 1
ATOM 1559 C C . LEU A 1 194 ? -12.306 -11.781 -3.450 1.00 53.41 194 LEU A C 1
ATOM 1561 O O . LEU A 1 194 ? -12.047 -10.655 -3.876 1.00 53.41 194 LEU A O 1
ATOM 1565 N N . PRO A 1 195 ? -12.918 -12.728 -4.192 1.00 39.53 195 PRO A N 1
ATOM 1566 C CA . PRO A 1 195 ? -13.673 -12.452 -5.416 1.00 39.53 195 PRO A CA 1
ATOM 1567 C C . PRO A 1 195 ? -15.010 -11.751 -5.140 1.00 39.53 195 PRO A C 1
ATOM 1569 O O . PRO A 1 195 ? -15.542 -11.896 -4.012 1.00 39.53 195 PRO A O 1
#

Radius of gyration: 15.78 Å; Cα contacts (8 Å, |Δi|>4): 503; chains: 1; bounding box: 35×34×40 Å

Organism: Magallana gigas (NCBI:txid29159)

Foldseek 3Di:
DDQDDDPQVQFDFKFKADQPAPFPFKKKKKFAQAFKWKWKDDPPDIDIDTAHHRGIDIGTDDNAGIIMMGMPGGIWMKMWTFRQATEIETGHGPVLFWQKFKDFDDPPFPWKKKK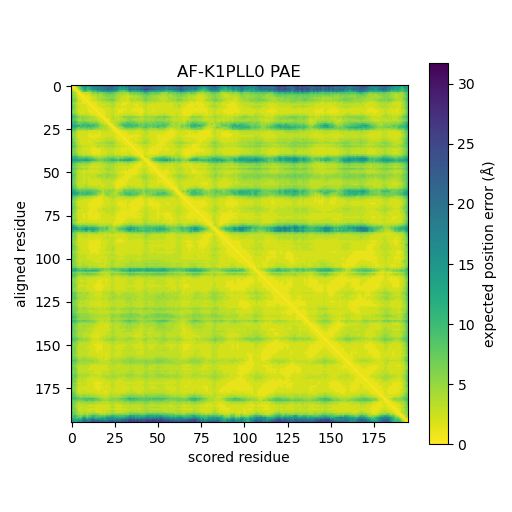KKFFPVQQQQKDKVNHRPVVFDFPDWYWDDDPNTIIIITITTDDGDMIMIGGPVGGTMWIKIKTHDHHHIYIYTRSRPDD

Sequence (195 aa):
MVSQLPPINQFDHKYIIPSFYKNTATFIQVLSPFNNNVSISTENNITRLHLREKEHRNINVTTNGVTIVKSDRPVMVTGYSFSNGPYMTVIPGINQYLDYYKVVIPNDYSDNYLCVIIPTGSINNLHINQLPIDTFNSVYQWSTVLSGKSFSVRTIRVLKDAYTLQTTNQEPFGLIVYGYRDHDGYGFAGNFVLP

Nearest PDB structures (foldseek):
  6xwv-assembly1_B  TM=4.677E-01  e=1.389E-01  Drosophila melanogaster
  6xwv-assembly1_C  TM=5.255E-01  e=3.560E-01  Drosophila melanogaster
  6xwv-assembly1_A  TM=5.229E-01  e=4.623E-01  Drosophila melanogaster
  6xwu-assembly1_A-2  TM=4.576E-01  e=3.206E-01  Drosophila melanogaster
  6o2k-assembly1_B  TM=4.582E-01  e=3.952E-01  Drosophila melanogaster